Protein AF-A0A7C4QRF5-F1 (afdb_monomer_lite)

Radius of gyration: 25.8 Å; chains: 1; bounding box: 81×54×47 Å

Structure (mmCIF, N/CA/C/O backbone):
data_AF-A0A7C4QRF5-F1
#
_entry.id   AF-A0A7C4QRF5-F1
#
loop_
_atom_site.group_PDB
_atom_site.id
_atom_site.type_symbol
_atom_site.label_atom_id
_atom_site.label_alt_id
_atom_site.label_comp_id
_atom_site.label_asym_id
_atom_site.label_entity_id
_atom_site.label_seq_id
_atom_site.pdbx_PDB_ins_code
_atom_site.Cartn_x
_atom_site.Cartn_y
_atom_site.Cartn_z
_atom_site.occupancy
_atom_site.B_iso_or_equiv
_atom_site.auth_seq_id
_atom_site.auth_comp_id
_atom_site.auth_asym_id
_atom_site.auth_atom_id
_atom_site.pdbx_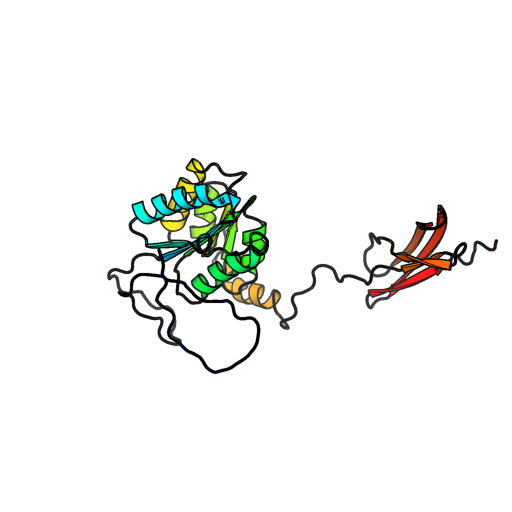PDB_model_num
ATOM 1 N N . MET A 1 1 ? -3.546 25.822 12.998 1.00 24.88 1 MET A N 1
ATOM 2 C CA . MET A 1 1 ? -2.343 25.368 13.733 1.00 24.88 1 MET A CA 1
ATOM 3 C C . MET A 1 1 ? -2.483 25.730 15.204 1.00 24.88 1 MET A C 1
ATOM 5 O O . MET A 1 1 ? -3.013 26.807 15.454 1.00 24.88 1 MET A O 1
ATOM 9 N N . PRO A 1 2 ? -1.931 24.955 16.149 1.00 41.91 2 PRO A N 1
ATOM 10 C CA . PRO A 1 2 ? -1.512 23.552 16.045 1.00 41.91 2 PRO A CA 1
ATOM 11 C C . PRO A 1 2 ? -2.046 22.710 17.225 1.00 41.91 2 PRO A C 1
ATOM 13 O O . PRO A 1 2 ? -2.196 23.222 18.329 1.00 41.91 2 PRO A O 1
ATOM 16 N N . VAL A 1 3 ? -2.252 21.405 17.049 1.00 22.48 3 VAL A N 1
ATOM 17 C CA . VAL A 1 3 ? -2.093 20.473 18.177 1.00 22.48 3 VAL A CA 1
ATOM 18 C C . VAL A 1 3 ? -1.341 19.260 17.657 1.00 22.48 3 VAL A C 1
ATOM 20 O O . VAL A 1 3 ? -1.766 18.607 16.712 1.00 22.48 3 VAL A O 1
ATOM 23 N N . ALA A 1 4 ? -0.165 19.071 18.240 1.00 31.80 4 ALA A N 1
ATOM 24 C CA . ALA A 1 4 ? 0.813 18.056 17.912 1.00 31.80 4 ALA A CA 1
ATOM 25 C C . ALA A 1 4 ? 0.327 16.661 18.323 1.00 31.80 4 ALA A C 1
ATOM 27 O O . ALA A 1 4 ? -0.123 16.480 19.458 1.00 31.80 4 ALA A O 1
ATOM 28 N N . CYS A 1 5 ? 0.505 15.680 17.438 1.00 30.09 5 CYS A N 1
ATOM 29 C CA . CYS A 1 5 ? 0.553 14.274 17.812 1.00 30.09 5 CYS A CA 1
ATOM 30 C C . CYS A 1 5 ? 2.024 13.829 17.904 1.00 30.09 5 CYS A C 1
ATOM 32 O O . CYS A 1 5 ? 2.921 14.435 17.324 1.00 30.09 5 CYS A O 1
ATOM 34 N N . TRP A 1 6 ? 2.286 12.894 18.805 1.00 28.94 6 TRP A N 1
ATOM 35 C CA . TRP A 1 6 ? 3.530 12.784 19.566 1.00 28.94 6 TRP A CA 1
ATOM 36 C C . TRP A 1 6 ? 4.665 12.001 18.884 1.00 28.94 6 TRP A C 1
ATOM 38 O O . TRP A 1 6 ? 4.451 11.170 18.011 1.00 28.94 6 TRP A O 1
ATOM 48 N N . MET A 1 7 ? 5.877 12.232 19.406 1.00 29.94 7 MET A N 1
ATOM 49 C CA . MET A 1 7 ? 7.147 11.562 19.105 1.00 29.94 7 MET A CA 1
ATOM 50 C C . MET A 1 7 ? 7.058 10.025 19.078 1.00 29.94 7 MET A C 1
ATOM 52 O O . MET A 1 7 ? 6.733 9.395 20.088 1.00 29.94 7 MET A O 1
ATOM 56 N N . LEU A 1 8 ? 7.518 9.420 17.978 1.00 31.09 8 LEU A N 1
ATOM 57 C CA . LEU A 1 8 ? 8.047 8.053 17.958 1.00 31.09 8 LEU A CA 1
ATOM 58 C C . LEU A 1 8 ? 9.356 8.024 18.764 1.00 31.09 8 LEU A C 1
ATOM 60 O O . LEU A 1 8 ? 10.445 8.254 18.238 1.00 31.09 8 LEU A O 1
ATOM 64 N N . ASN A 1 9 ? 9.248 7.798 20.073 1.00 28.81 9 ASN A N 1
ATOM 65 C CA . ASN A 1 9 ? 10.406 7.739 20.955 1.00 28.81 9 ASN A CA 1
ATOM 66 C C . ASN A 1 9 ? 11.124 6.389 20.785 1.00 28.81 9 ASN A C 1
ATOM 68 O O . ASN A 1 9 ? 10.599 5.337 21.160 1.00 28.81 9 ASN A O 1
ATOM 72 N N . ARG A 1 10 ? 12.335 6.416 20.217 1.00 36.16 10 ARG A N 1
ATOM 73 C CA . ARG A 1 10 ? 13.262 5.279 20.242 1.00 36.16 10 ARG A CA 1
ATOM 74 C C . ARG A 1 10 ? 13.751 5.091 21.688 1.00 36.16 10 ARG A C 1
ATOM 76 O O . ARG A 1 10 ? 14.288 6.017 22.278 1.00 36.16 10 ARG A O 1
ATOM 83 N N . HIS A 1 11 ? 13.604 3.868 22.199 1.00 31.58 11 HIS A N 1
ATOM 84 C CA . HIS A 1 11 ? 14.134 3.334 23.465 1.00 31.58 11 HIS A CA 1
ATOM 85 C C . HIS A 1 11 ? 13.402 3.671 24.788 1.00 31.58 11 HIS A C 1
ATOM 87 O O . HIS A 1 11 ? 13.349 4.798 25.258 1.00 31.58 11 HIS A O 1
ATOM 93 N N . THR A 1 12 ? 12.916 2.587 25.418 1.00 38.84 12 THR A N 1
ATOM 94 C CA . THR A 1 12 ? 12.809 2.314 26.869 1.00 38.84 12 THR A CA 1
ATOM 95 C C . THR A 1 12 ? 12.246 3.406 27.793 1.00 38.84 12 THR A C 1
ATOM 97 O O . THR A 1 12 ? 12.978 4.304 28.182 1.00 38.84 12 THR A O 1
ATOM 100 N N . ASN A 1 13 ? 11.011 3.242 28.294 1.00 28.06 13 ASN A N 1
ATOM 101 C CA . ASN A 1 13 ? 10.710 3.006 29.725 1.00 28.06 13 ASN A CA 1
ATOM 102 C C . ASN A 1 13 ? 9.186 2.888 29.961 1.00 28.06 13 ASN A C 1
ATOM 104 O O . ASN A 1 13 ? 8.378 3.579 29.347 1.00 28.06 13 ASN A O 1
ATOM 108 N N . ARG A 1 14 ? 8.791 2.018 30.891 1.00 33.06 14 ARG A N 1
ATOM 109 C CA . ARG A 1 14 ? 7.430 1.511 31.155 1.00 33.06 14 ARG A CA 1
ATOM 110 C C . ARG A 1 14 ? 6.479 2.499 31.866 1.00 33.06 14 ARG A C 1
ATOM 112 O O . ARG A 1 14 ? 5.541 2.063 32.525 1.00 33.06 14 ARG A O 1
ATOM 119 N N . GLN A 1 15 ? 6.698 3.812 31.776 1.00 32.41 15 GLN A N 1
ATOM 120 C CA . GLN A 1 15 ? 5.926 4.811 32.531 1.00 32.41 15 GLN A CA 1
ATOM 121 C C . GLN A 1 15 ? 5.639 6.080 31.713 1.00 32.41 15 GLN A C 1
ATOM 123 O O . GLN A 1 15 ? 6.290 7.101 31.883 1.00 32.41 15 GLN A O 1
ATOM 128 N N . SER A 1 16 ? 4.640 6.028 30.829 1.00 29.69 16 SER A N 1
ATOM 129 C CA . SER A 1 16 ? 3.748 7.168 30.536 1.00 29.69 16 SER A CA 1
ATOM 130 C C . SER A 1 16 ? 2.624 6.743 29.584 1.00 29.69 16 SER A C 1
ATOM 132 O O . SER A 1 16 ? 2.587 7.108 28.416 1.00 29.69 16 SER A O 1
ATOM 134 N N . MET A 1 17 ? 1.642 5.991 30.089 1.00 29.86 17 MET A N 1
ATOM 135 C CA . MET A 1 17 ? 0.332 5.916 29.428 1.00 29.86 17 MET A CA 1
ATOM 136 C C . MET A 1 17 ? -0.390 7.260 29.617 1.00 29.86 17 MET A C 1
ATOM 138 O O . MET A 1 17 ? -1.275 7.396 30.460 1.00 29.86 17 MET A O 1
ATOM 142 N N . ARG A 1 18 ? 0.019 8.296 28.877 1.00 33.41 18 ARG A N 1
ATOM 143 C CA . ARG A 1 18 ? -0.817 9.482 28.661 1.00 33.41 18 ARG A CA 1
ATOM 144 C C . ARG A 1 18 ? -1.729 9.164 27.480 1.00 33.41 18 ARG A C 1
ATOM 146 O O . ARG A 1 18 ? -1.238 8.828 26.410 1.00 33.41 18 ARG A O 1
ATOM 153 N N . ARG A 1 19 ? -3.047 9.215 27.707 1.00 35.34 19 ARG A N 1
ATOM 154 C CA . ARG A 1 19 ? -4.083 8.971 26.690 1.00 35.34 19 ARG A CA 1
ATOM 155 C C . ARG A 1 19 ? -3.808 9.839 25.457 1.00 35.34 1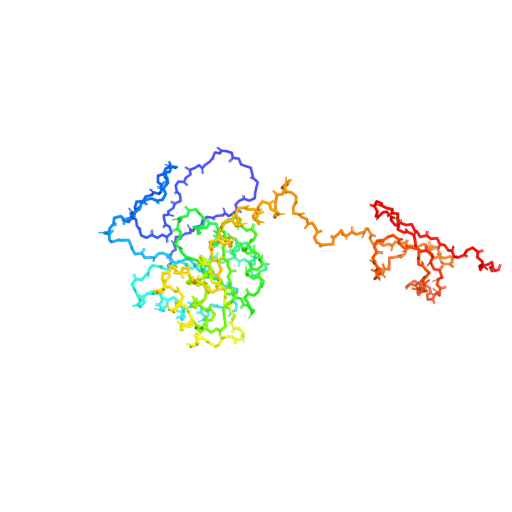9 ARG A C 1
ATOM 157 O O . ARG A 1 19 ? -3.878 11.063 25.552 1.00 35.34 19 ARG A O 1
ATOM 164 N N . SER A 1 20 ? -3.486 9.198 24.338 1.00 47.84 20 SER A N 1
ATOM 165 C CA . SER A 1 20 ? -3.453 9.816 23.016 1.00 47.84 20 SER A CA 1
ATOM 166 C C . SER A 1 20 ? -4.841 10.379 22.691 1.00 47.84 20 SER A C 1
ATOM 168 O O . SER A 1 20 ? -5.858 9.755 23.003 1.00 47.84 20 SER A O 1
ATOM 170 N N . GLN A 1 21 ? -4.896 11.583 22.118 1.00 49.53 21 GLN A N 1
ATOM 171 C CA . GLN A 1 21 ? -6.147 12.118 21.574 1.00 49.53 21 GLN A CA 1
ATOM 172 C C . GLN A 1 21 ? -6.635 11.202 20.439 1.00 49.53 21 GLN A C 1
ATOM 174 O O . GLN A 1 21 ? -5.804 10.622 19.736 1.00 49.53 21 GLN A O 1
ATOM 179 N N . PRO A 1 22 ? -7.955 11.021 20.270 1.00 55.78 22 PRO A N 1
ATOM 180 C CA . PRO A 1 22 ? -8.474 10.150 19.226 1.00 55.78 22 PRO A CA 1
ATOM 181 C C . PRO A 1 22 ? -8.203 10.761 17.841 1.00 55.78 22 PRO A C 1
ATOM 183 O O . PRO A 1 22 ? -8.436 11.949 17.630 1.00 55.78 22 PRO A O 1
ATOM 186 N N . LEU A 1 23 ? -7.709 9.938 16.907 1.00 68.06 23 LEU A N 1
ATOM 187 C CA . LEU A 1 23 ? -7.421 10.324 15.511 1.00 68.06 23 LEU A CA 1
ATOM 188 C C . LEU A 1 23 ? -8.685 10.660 14.697 1.00 68.06 23 LEU A C 1
ATOM 190 O O . LEU A 1 23 ? -8.601 11.287 13.647 1.00 68.06 23 LEU A O 1
ATOM 194 N N . PHE A 1 24 ? -9.841 10.228 15.196 1.00 71.38 24 PHE A N 1
ATOM 195 C CA . PHE A 1 24 ? -11.173 10.364 14.613 1.00 71.38 24 PHE A CA 1
ATOM 196 C C . PHE A 1 24 ? -12.130 10.926 15.678 1.00 71.38 24 PHE A C 1
ATOM 198 O O . PHE A 1 24 ? -11.796 10.929 16.868 1.00 71.38 24 PHE A O 1
ATOM 205 N N . SER A 1 25 ? -13.307 11.422 15.291 1.00 62.56 25 SER A N 1
ATOM 206 C CA . SER A 1 25 ? -14.226 12.085 16.231 1.00 62.56 25 SER A CA 1
ATOM 207 C C . SER A 1 25 ? -14.673 11.163 17.386 1.00 62.56 25 SER A C 1
ATOM 209 O O . SER A 1 25 ? -14.855 9.958 17.224 1.00 62.56 25 SER A O 1
ATOM 211 N N . ALA A 1 26 ? -14.866 11.722 18.588 1.00 45.69 26 ALA A N 1
ATOM 212 C CA . ALA A 1 26 ? -15.001 10.983 19.855 1.00 45.69 26 ALA A CA 1
ATOM 213 C C . ALA A 1 26 ? -16.335 10.222 20.072 1.00 45.69 26 ALA A C 1
ATOM 215 O O . ALA A 1 26 ? -16.551 9.673 21.151 1.00 45.69 26 ALA A O 1
ATOM 216 N N . ASN A 1 27 ? -17.228 10.160 19.082 1.00 43.16 27 ASN A N 1
ATOM 217 C CA . ASN A 1 27 ? -18.571 9.577 19.226 1.00 43.16 27 ASN A CA 1
ATOM 218 C C . ASN A 1 27 ? -18.642 8.056 18.974 1.00 43.16 27 ASN A C 1
ATOM 220 O O . ASN A 1 27 ? -19.723 7.532 18.701 1.00 43.16 27 ASN A O 1
ATOM 224 N N . HIS A 1 28 ? -17.527 7.322 19.048 1.00 47.25 28 HIS A N 1
ATOM 225 C CA . HIS A 1 28 ? -17.487 5.904 18.666 1.00 47.25 28 HIS A CA 1
ATOM 226 C C . HIS A 1 28 ? -17.020 4.959 19.786 1.00 47.25 28 HIS A C 1
ATOM 228 O O . HIS A 1 28 ? -16.115 5.303 20.556 1.00 47.25 28 HIS A O 1
ATOM 234 N N . PRO A 1 29 ? -17.635 3.761 19.896 1.00 34.84 29 PRO A N 1
ATOM 235 C CA . PRO A 1 29 ? -17.283 2.788 20.920 1.00 34.84 29 PRO A CA 1
ATOM 236 C C . PRO A 1 29 ? -15.844 2.300 20.721 1.00 34.84 29 PRO A C 1
ATOM 238 O O . PRO A 1 29 ? -15.445 1.897 19.630 1.00 34.84 29 PRO A O 1
ATOM 241 N N . GLN A 1 30 ? -15.060 2.348 21.797 1.00 38.34 30 GLN A N 1
ATOM 242 C CA . GLN A 1 30 ? -13.708 1.793 21.845 1.00 38.34 30 GLN A CA 1
ATOM 243 C C . GLN A 1 30 ? -13.783 0.257 21.770 1.00 38.34 30 GLN A C 1
ATOM 245 O O . GLN A 1 30 ? -14.694 -0.319 22.373 1.00 38.34 30 GLN A O 1
ATOM 250 N N . PRO A 1 31 ? -12.861 -0.424 21.065 1.00 40.50 31 PRO A N 1
ATOM 251 C CA . PRO A 1 31 ? -12.899 -1.877 20.947 1.00 40.50 31 PRO A CA 1
ATOM 252 C C . PRO A 1 31 ? -12.715 -2.532 22.324 1.00 40.50 31 PRO A C 1
ATOM 254 O O . PRO A 1 31 ? -11.709 -2.326 23.002 1.00 40.50 31 PRO A O 1
ATOM 257 N N . GLY A 1 32 ? -13.729 -3.294 22.739 1.00 32.25 32 GLY A N 1
ATOM 258 C CA . GLY A 1 32 ? -13.692 -4.167 23.907 1.00 32.25 32 GLY A CA 1
ATOM 259 C C . GLY A 1 32 ? -12.950 -5.471 23.610 1.00 32.25 32 GLY A C 1
ATOM 260 O O . GLY A 1 32 ? -12.934 -5.949 22.477 1.00 32.25 32 GLY A O 1
ATOM 261 N N . ASP A 1 33 ? -12.327 -6.007 24.654 1.00 33.69 33 ASP A N 1
ATOM 262 C CA . ASP A 1 33 ? -11.471 -7.192 24.658 1.00 33.69 33 ASP A CA 1
ATOM 263 C C . ASP A 1 33 ? -12.191 -8.459 24.142 1.00 33.69 33 ASP A C 1
ATOM 265 O O . ASP A 1 33 ? -13.352 -8.703 24.466 1.00 33.69 33 ASP A O 1
ATOM 269 N N . GLY A 1 34 ? -11.473 -9.238 23.325 1.00 42.00 34 GLY A N 1
ATOM 270 C CA . GLY A 1 34 ? -11.754 -10.603 22.856 1.00 42.00 34 GLY A CA 1
ATOM 271 C C . GLY A 1 34 ? -13.206 -11.104 22.808 1.00 42.00 34 GLY A C 1
ATOM 272 O O . GLY A 1 34 ? -13.691 -11.717 23.755 1.00 42.00 34 GLY A O 1
ATOM 273 N N . GLY A 1 35 ? -13.852 -11.018 21.642 1.00 27.48 35 GLY A N 1
ATOM 274 C CA . GLY A 1 35 ? -15.112 -11.716 21.374 1.00 27.48 35 GLY A CA 1
ATOM 275 C C . GLY A 1 35 ? -15.380 -11.864 19.879 1.00 27.48 35 GLY A C 1
ATOM 276 O O . GLY A 1 35 ? -15.264 -10.904 19.124 1.00 27.48 35 GLY A O 1
ATOM 277 N N . LEU A 1 36 ? -15.699 -13.086 19.447 1.00 34.12 36 LEU A N 1
ATOM 278 C CA . LEU A 1 36 ? -15.977 -13.478 18.061 1.00 34.12 36 LEU A CA 1
ATOM 279 C C . LEU A 1 36 ? -16.887 -12.471 17.334 1.00 34.12 36 LEU A C 1
ATOM 281 O O . LEU A 1 36 ? -17.932 -12.082 17.850 1.00 34.12 36 LEU A O 1
ATOM 285 N N . ARG A 1 37 ? -16.475 -12.085 16.116 1.00 41.97 37 ARG A N 1
ATOM 286 C CA . ARG A 1 37 ? -17.136 -11.120 15.221 1.00 41.97 37 ARG A CA 1
ATOM 287 C C . ARG A 1 37 ? -18.584 -11.535 14.924 1.00 41.97 37 ARG A C 1
ATOM 289 O O . ARG A 1 37 ? -18.848 -12.256 13.966 1.00 41.97 37 ARG A O 1
ATOM 296 N N . GLY A 1 38 ? -19.515 -11.056 15.741 1.00 30.56 38 GLY A N 1
ATOM 297 C CA . GLY A 1 38 ? -20.956 -11.157 15.543 1.00 30.56 38 GLY A CA 1
ATOM 298 C C . GLY A 1 38 ? -21.553 -9.772 15.324 1.00 30.56 38 GLY A C 1
ATOM 299 O O . GLY A 1 38 ? -21.399 -8.907 16.174 1.00 30.56 38 GLY A O 1
ATOM 300 N N . ALA A 1 39 ? -22.187 -9.596 14.161 1.00 35.66 39 ALA A N 1
ATOM 301 C CA . ALA A 1 39 ? -23.151 -8.55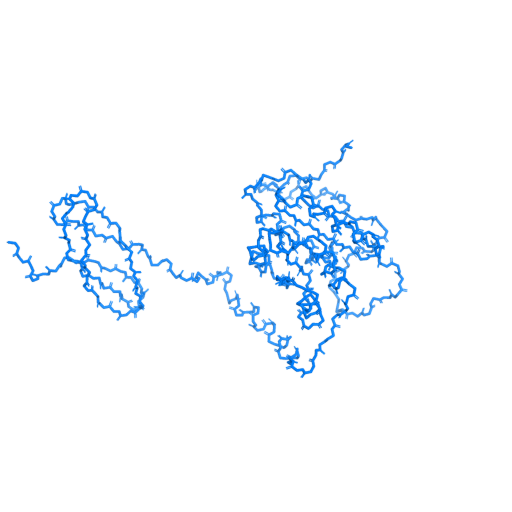5 13.790 1.00 35.66 39 ALA A CA 1
ATOM 302 C C . ALA A 1 39 ? -22.990 -7.171 14.457 1.00 35.66 39 ALA A C 1
ATOM 304 O O . ALA A 1 39 ? -23.462 -6.928 15.565 1.00 35.66 39 ALA A O 1
ATOM 305 N N . VAL A 1 40 ? -22.422 -6.219 13.713 1.00 40.12 40 VAL A N 1
ATOM 306 C CA . VAL A 1 40 ? -22.491 -4.798 14.071 1.00 40.12 40 VAL A CA 1
ATOM 307 C C . VAL A 1 40 ? -23.957 -4.357 13.985 1.00 40.12 40 VAL A C 1
ATOM 309 O O . VAL A 1 40 ? -24.576 -4.462 12.924 1.00 40.12 40 VAL A O 1
ATOM 312 N N . HIS A 1 41 ? -24.526 -3.905 15.103 1.00 33.84 41 HIS A N 1
ATOM 313 C CA . HIS A 1 41 ? -25.837 -3.263 15.127 1.00 33.84 41 HIS A CA 1
ATOM 314 C C . HIS A 1 41 ? -25.830 -2.035 14.204 1.00 33.84 41 HIS A C 1
ATOM 316 O O . HIS A 1 41 ? -24.920 -1.210 14.258 1.00 33.84 41 HIS A O 1
ATOM 322 N N . ALA A 1 42 ? -26.846 -1.928 13.346 1.00 35.66 42 ALA A N 1
ATOM 323 C CA . ALA A 1 42 ? -27.048 -0.807 12.440 1.00 35.66 42 ALA A CA 1
ATOM 324 C C . ALA A 1 42 ? -27.414 0.461 13.232 1.00 35.66 42 ALA A C 1
ATOM 326 O O . ALA A 1 42 ? -28.577 0.685 13.559 1.00 35.66 42 ALA A O 1
ATOM 327 N N . GLY A 1 43 ? -26.403 1.262 13.558 1.00 35.50 43 GLY A N 1
ATOM 328 C CA . GLY A 1 43 ? -26.530 2.599 14.128 1.00 35.50 43 GLY A CA 1
ATOM 329 C C . GLY A 1 43 ? -25.218 3.367 13.955 1.00 35.50 43 GLY A C 1
ATOM 330 O O . GLY A 1 43 ? -24.259 3.105 14.670 1.00 35.50 43 GLY A O 1
ATOM 331 N N . ASP A 1 44 ? -25.184 4.265 12.969 1.00 50.66 44 ASP A N 1
ATOM 332 C CA . ASP A 1 44 ? -24.295 5.434 12.844 1.00 50.66 44 ASP A CA 1
ATOM 333 C C . ASP A 1 44 ? -22.778 5.276 13.082 1.00 50.66 44 ASP A C 1
ATOM 335 O O . ASP A 1 44 ? -22.160 6.136 13.708 1.00 50.66 44 ASP A O 1
ATOM 339 N N . SER A 1 45 ? -22.118 4.245 12.545 1.00 62.34 45 SER A N 1
ATOM 340 C CA . SER A 1 45 ? -20.647 4.268 12.449 1.00 62.34 45 SER A CA 1
ATOM 341 C C . SER A 1 45 ? -20.209 4.785 11.078 1.00 62.34 45 SER A C 1
ATOM 343 O O . SER A 1 45 ? -20.362 4.090 10.067 1.00 62.34 45 SER A O 1
ATOM 345 N N . VAL A 1 46 ? -19.664 5.999 11.040 1.00 86.25 46 VAL A N 1
ATOM 346 C CA . VAL A 1 46 ? -19.018 6.557 9.849 1.00 86.25 46 VAL A CA 1
ATOM 347 C C . VAL A 1 46 ? -17.711 5.797 9.596 1.00 86.25 46 VAL A C 1
ATOM 349 O O . VAL A 1 46 ? -16.957 5.527 10.527 1.00 86.25 46 VAL A O 1
ATOM 352 N N . MET A 1 47 ? -17.436 5.417 8.342 1.00 92.06 47 MET A N 1
ATOM 353 C CA . MET A 1 47 ? -16.187 4.723 7.998 1.00 92.06 47 MET A CA 1
ATOM 354 C C . MET A 1 47 ? -14.989 5.653 8.207 1.00 92.06 47 MET A C 1
ATOM 356 O O . MET A 1 47 ? -14.985 6.775 7.704 1.00 92.06 47 MET A O 1
ATOM 360 N N . ARG A 1 48 ? -13.962 5.156 8.895 1.00 94.69 48 ARG A N 1
ATOM 361 C CA . ARG A 1 48 ? -12.706 5.859 9.170 1.00 94.69 48 ARG A CA 1
ATOM 362 C C . ARG A 1 48 ? -11.618 5.366 8.231 1.00 94.69 48 ARG A C 1
ATOM 364 O O . ARG A 1 48 ? -11.250 4.187 8.246 1.00 94.69 48 ARG A O 1
ATOM 371 N N . VAL A 1 49 ? -11.083 6.267 7.425 1.00 95.88 49 VAL A N 1
ATOM 372 C CA . VAL A 1 49 ? -10.005 5.986 6.480 1.00 95.88 49 VAL A CA 1
ATOM 373 C C . VAL A 1 49 ? -8.743 6.678 6.968 1.00 95.88 49 VAL A C 1
ATOM 375 O O . VAL A 1 49 ? -8.745 7.873 7.234 1.00 95.88 49 VAL A O 1
ATOM 378 N N . VAL A 1 50 ? -7.644 5.945 7.077 1.00 95.50 50 VAL A N 1
ATOM 379 C CA . VAL A 1 50 ? -6.327 6.547 7.284 1.00 95.50 50 VAL A CA 1
ATOM 380 C C . VAL A 1 50 ? -5.544 6.510 5.980 1.00 95.50 50 VAL A C 1
ATOM 382 O O . VAL A 1 50 ? -5.623 5.534 5.230 1.00 95.50 50 VAL A O 1
ATOM 385 N N . MET A 1 51 ? -4.800 7.569 5.682 1.00 94.19 51 MET A N 1
ATOM 386 C CA . MET A 1 51 ? -4.016 7.662 4.463 1.00 94.19 51 MET A CA 1
ATOM 387 C C . MET A 1 51 ? -2.609 8.208 4.689 1.00 94.19 51 MET A C 1
ATOM 389 O O . MET A 1 51 ? -2.367 8.961 5.630 1.00 94.19 51 MET A O 1
ATOM 393 N N . ALA A 1 52 ? -1.691 7.816 3.810 1.00 92.31 52 ALA A N 1
ATOM 394 C CA . ALA A 1 52 ? -0.333 8.337 3.760 1.00 92.31 52 ALA A CA 1
ATOM 395 C C . ALA A 1 52 ? 0.177 8.413 2.316 1.00 92.31 52 ALA A C 1
ATOM 397 O O . ALA A 1 52 ? -0.150 7.552 1.494 1.00 92.31 52 ALA A O 1
ATOM 398 N N . ALA A 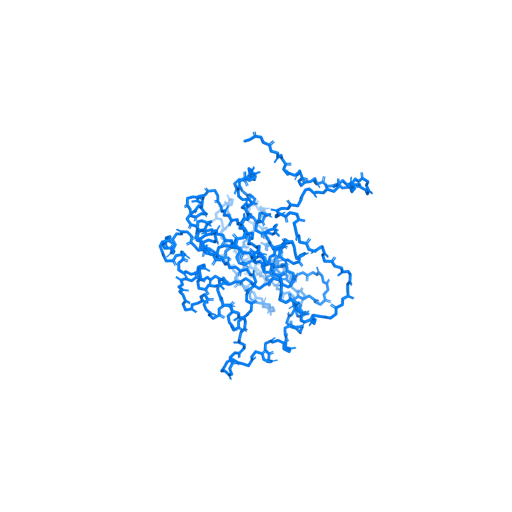1 53 ? 1.013 9.403 2.020 1.00 88.88 53 ALA A N 1
ATOM 399 C CA . ALA A 1 53 ? 1.784 9.473 0.789 1.00 88.88 53 ALA A CA 1
ATOM 400 C C . ALA A 1 53 ? 3.229 9.909 1.037 1.00 88.88 53 ALA A C 1
ATOM 402 O O . ALA A 1 53 ? 3.540 10.535 2.052 1.00 88.88 53 ALA A O 1
ATOM 403 N N . ASP A 1 54 ? 4.093 9.627 0.064 1.00 79.69 54 ASP A N 1
ATOM 404 C CA . ASP A 1 54 ? 5.391 10.291 -0.036 1.00 79.69 54 ASP A CA 1
ATOM 405 C C . ASP A 1 54 ? 5.236 11.828 -0.193 1.00 79.69 54 ASP A C 1
ATOM 407 O O . ASP A 1 54 ? 4.151 12.323 -0.530 1.00 79.69 54 ASP A O 1
ATOM 411 N N . PRO A 1 55 ? 6.304 12.623 0.022 1.00 78.25 55 PRO A N 1
ATOM 412 C CA . PRO A 1 55 ? 6.223 14.083 -0.086 1.00 78.25 55 PRO A CA 1
ATOM 413 C C . PRO A 1 55 ? 5.715 14.591 -1.447 1.00 78.25 55 PRO A C 1
ATOM 415 O O . PRO A 1 55 ? 5.040 15.618 -1.519 1.00 78.25 55 PRO A O 1
ATOM 418 N N . ALA A 1 56 ? 5.993 13.864 -2.531 1.00 80.69 56 ALA A N 1
ATOM 419 C CA . ALA A 1 56 ? 5.544 14.209 -3.880 1.00 80.69 56 ALA A CA 1
ATOM 420 C C . ALA A 1 56 ? 4.061 13.856 -4.139 1.00 80.69 56 ALA A C 1
ATOM 422 O O . ALA A 1 56 ? 3.485 14.277 -5.144 1.00 80.69 56 ALA A O 1
ATOM 423 N N . GLY A 1 57 ? 3.418 13.117 -3.233 1.00 79.56 57 GLY A N 1
ATOM 424 C CA . GLY A 1 57 ? 2.021 12.701 -3.295 1.00 79.56 57 GLY A CA 1
ATOM 425 C C . GLY A 1 57 ? 1.023 13.659 -2.640 1.00 79.56 57 GLY A C 1
ATOM 426 O O . GLY A 1 57 ? -0.175 13.388 -2.698 1.00 79.56 57 GLY A O 1
ATOM 427 N N . GLN A 1 58 ? 1.448 14.789 -2.060 1.00 80.06 58 GLN A N 1
ATOM 428 C CA . GLN A 1 58 ? 0.546 15.701 -1.330 1.00 80.06 58 GLN A CA 1
ATOM 429 C C . GLN A 1 58 ? -0.644 16.209 -2.160 1.00 80.06 58 GLN A C 1
ATOM 431 O O . GLN A 1 58 ? -1.788 16.152 -1.715 1.00 80.06 58 GLN A O 1
ATOM 436 N N . ALA A 1 59 ? -0.410 16.643 -3.402 1.00 81.44 59 ALA A N 1
ATOM 437 C CA . ALA A 1 59 ? -1.494 17.088 -4.286 1.00 81.44 59 ALA A CA 1
ATOM 438 C C . ALA A 1 59 ? -2.477 15.953 -4.639 1.00 81.44 59 ALA A C 1
ATOM 440 O O . ALA A 1 59 ? -3.637 16.197 -4.970 1.00 81.44 59 ALA A O 1
ATOM 441 N N . TYR A 1 60 ? -2.005 14.707 -4.579 1.00 85.75 60 TYR A N 1
ATOM 442 C CA . TYR A 1 60 ? -2.804 13.511 -4.813 1.00 85.75 60 TYR A CA 1
ATOM 443 C C . TYR A 1 60 ? -3.679 13.190 -3.597 1.00 85.75 60 TYR A C 1
ATOM 445 O O . TYR A 1 60 ? -4.858 12.880 -3.762 1.00 85.75 60 TYR A O 1
ATOM 453 N N . LEU A 1 61 ? -3.129 13.327 -2.384 1.00 86.56 61 LEU A N 1
ATOM 454 C CA . LEU A 1 61 ? -3.852 13.144 -1.123 1.00 86.56 61 LEU A CA 1
ATOM 455 C C . LEU A 1 61 ? -5.069 14.053 -1.029 1.00 86.56 61 LEU A C 1
ATOM 457 O O . LEU A 1 61 ? -6.154 13.561 -0.745 1.00 86.56 61 LEU A O 1
ATOM 461 N N . GLU A 1 62 ? -4.913 15.340 -1.335 1.00 88.25 62 GLU A N 1
ATOM 462 C CA . GLU A 1 62 ? -6.008 16.313 -1.247 1.00 88.25 62 GLU A CA 1
ATOM 463 C C . GLU A 1 62 ? -7.195 15.926 -2.147 1.00 88.25 62 GLU A C 1
ATOM 465 O O . GLU A 1 62 ? -8.353 15.937 -1.731 1.00 88.25 62 GLU A O 1
ATOM 470 N N . GLN A 1 63 ? -6.914 15.479 -3.375 1.00 89.56 63 GLN A N 1
ATOM 471 C CA . GLN A 1 63 ? -7.964 15.032 -4.294 1.00 89.56 63 GLN A CA 1
ATOM 472 C C . GLN A 1 63 ? -8.674 13.763 -3.818 1.00 89.56 63 GLN A C 1
ATOM 474 O O . GLN A 1 63 ? -9.858 13.577 -4.101 1.00 89.56 63 GLN A O 1
ATOM 479 N N . LEU A 1 64 ? -7.959 12.865 -3.139 1.00 92.75 64 LEU A N 1
ATOM 480 C CA . LEU A 1 64 ? -8.538 11.637 -2.603 1.00 92.75 64 LEU A CA 1
ATOM 481 C C . LEU A 1 64 ? -9.294 11.884 -1.298 1.00 92.75 64 LEU A C 1
ATOM 483 O O . LEU A 1 64 ? -10.361 11.304 -1.116 1.00 92.75 64 LEU A O 1
ATOM 487 N N . ARG A 1 65 ? -8.794 12.780 -0.443 1.00 93.25 65 ARG A N 1
ATOM 488 C CA . ARG A 1 65 ? -9.470 13.267 0.762 1.00 93.25 65 ARG A CA 1
ATOM 489 C C . ARG A 1 65 ? -10.859 13.788 0.416 1.00 93.25 65 ARG A C 1
ATOM 491 O O . ARG A 1 65 ? -11.840 13.292 0.959 1.00 93.25 65 ARG A O 1
ATOM 498 N N . SER A 1 66 ? -10.937 14.672 -0.579 1.00 92.38 66 SER A N 1
ATOM 499 C CA . SER A 1 66 ? -12.205 15.204 -1.082 1.00 92.38 66 SER A CA 1
ATOM 500 C C . SER A 1 66 ? -13.182 14.096 -1.496 1.00 92.38 66 SER A C 1
ATOM 502 O O . SER A 1 66 ? -14.354 14.170 -1.150 1.00 92.38 66 SER A O 1
ATOM 504 N N . VAL A 1 67 ? -12.726 13.026 -2.162 1.00 93.50 67 VAL A N 1
ATOM 505 C CA . VAL A 1 67 ? -13.607 11.892 -2.511 1.00 93.50 67 VAL A CA 1
ATOM 506 C C . VAL A 1 67 ? -14.127 11.178 -1.273 1.00 93.50 67 VAL A C 1
ATOM 508 O O . VAL A 1 67 ? -15.282 10.769 -1.256 1.00 93.50 67 VAL A O 1
ATOM 511 N N . ILE A 1 68 ? -13.287 10.974 -0.263 1.00 93.75 68 ILE A N 1
ATOM 512 C CA . ILE A 1 68 ? -13.672 10.256 0.955 1.00 93.75 68 ILE A CA 1
ATOM 513 C C . ILE A 1 68 ? -14.724 11.067 1.724 1.00 93.75 68 ILE A C 1
ATOM 515 O O . ILE A 1 68 ? -15.774 10.534 2.086 1.00 93.75 68 ILE A O 1
ATOM 519 N N . GLU A 1 69 ? -14.491 12.369 1.868 1.00 93.44 69 GLU A N 1
ATOM 520 C CA . GLU A 1 69 ? -15.403 13.307 2.526 1.00 93.44 69 GLU A CA 1
ATOM 521 C C . GLU A 1 69 ? -16.726 13.477 1.756 1.00 93.44 69 GLU A C 1
ATOM 523 O O . GLU A 1 69 ? -17.791 13.494 2.369 1.00 93.44 69 GLU A O 1
ATOM 528 N N . GLU A 1 70 ? -16.697 13.509 0.414 1.00 93.00 70 GLU A N 1
ATOM 529 C CA . GLU A 1 70 ? -17.895 13.545 -0.451 1.00 93.00 70 GLU A CA 1
ATOM 530 C C . GLU A 1 70 ? -18.850 12.360 -0.198 1.00 93.00 70 GLU A C 1
ATOM 532 O O . GLU A 1 70 ? -20.054 12.474 -0.431 1.00 93.00 70 GLU A O 1
ATOM 537 N N . HIS A 1 71 ? -18.335 11.224 0.282 1.00 90.12 71 HIS A N 1
ATOM 538 C CA . HIS A 1 71 ? -19.127 10.035 0.620 1.00 90.12 71 HIS A CA 1
ATOM 539 C C . HIS A 1 71 ? -19.548 9.984 2.097 1.00 90.12 71 HIS A C 1
ATOM 541 O O . HIS A 1 71 ? -20.160 9.003 2.524 1.00 90.12 71 HIS A O 1
ATOM 547 N N . GLY A 1 72 ? -19.241 11.030 2.870 1.00 92.25 72 GLY A N 1
ATOM 548 C CA . GLY A 1 72 ? -19.571 11.129 4.287 1.00 92.25 72 GLY A CA 1
ATOM 549 C C . GLY A 1 72 ? -18.702 10.252 5.186 1.00 92.25 72 GLY A C 1
ATOM 550 O O . GLY A 1 72 ? -19.166 9.859 6.251 1.00 92.25 72 GLY A O 1
ATOM 551 N N . TRP A 1 73 ? -17.484 9.907 4.758 1.00 93.69 73 TRP A N 1
ATOM 552 C CA . TRP A 1 73 ? -16.510 9.156 5.555 1.00 93.69 73 TRP A CA 1
ATOM 553 C C . TRP A 1 73 ? -15.491 10.084 6.219 1.00 93.69 73 TRP A C 1
ATOM 555 O O . TRP A 1 73 ? -15.200 11.165 5.709 1.00 93.69 73 TRP A O 1
ATOM 565 N N . GLU A 1 74 ? -14.921 9.650 7.343 1.00 94.38 74 GLU A N 1
ATOM 566 C CA . GLU A 1 74 ? -13.850 10.377 8.025 1.00 94.38 74 GLU A CA 1
ATOM 567 C C . GLU A 1 74 ? -12.489 9.968 7.466 1.00 94.38 74 GLU A C 1
ATOM 569 O O . GLU A 1 74 ? -12.247 8.795 7.169 1.00 94.38 74 GLU A O 1
ATOM 574 N N . VAL A 1 75 ? -11.575 10.930 7.355 1.00 93.81 75 VAL A N 1
ATOM 575 C CA . VAL A 1 75 ? -10.242 10.708 6.799 1.00 93.81 75 VAL A CA 1
ATOM 576 C C . VAL A 1 75 ? -9.160 11.354 7.655 1.00 93.81 75 VAL A C 1
ATOM 578 O O . VAL A 1 75 ? -9.241 12.527 8.006 1.00 93.81 75 VAL A O 1
ATOM 581 N N . CYS A 1 76 ? -8.133 10.574 7.981 1.00 92.12 76 CYS A N 1
ATOM 582 C CA . CYS A 1 76 ? -6.944 11.015 8.700 1.00 92.12 76 CYS A CA 1
ATOM 583 C C . CYS A 1 76 ? -5.723 10.862 7.787 1.00 92.12 76 CYS A C 1
ATOM 585 O O . CYS A 1 76 ? -5.476 9.779 7.260 1.00 92.12 76 CYS A O 1
ATOM 587 N N . ASP A 1 77 ? -4.965 11.936 7.589 1.00 90.81 77 ASP A N 1
ATOM 588 C CA . ASP A 1 77 ? -3.774 11.955 6.738 1.00 90.81 77 ASP A CA 1
ATOM 589 C C . ASP A 1 77 ? -2.507 12.054 7.590 1.00 90.81 77 ASP A C 1
ATOM 591 O O . ASP A 1 77 ? -2.249 13.082 8.215 1.00 90.81 77 ASP A O 1
ATOM 595 N N . LEU A 1 78 ? -1.707 10.989 7.584 1.00 87.69 78 LEU A N 1
ATOM 596 C CA . LEU A 1 78 ? -0.459 10.906 8.347 1.00 87.69 78 LEU A CA 1
ATOM 597 C C . LEU A 1 78 ? 0.713 11.619 7.658 1.00 87.69 78 LEU A C 1
ATOM 599 O O . LEU A 1 78 ? 1.769 11.806 8.256 1.00 87.69 78 LEU A O 1
ATOM 603 N N . SER A 1 79 ? 0.548 12.038 6.404 1.00 77.38 79 SER A N 1
ATOM 604 C CA . SER A 1 79 ? 1.603 12.695 5.614 1.00 77.38 79 SER A CA 1
ATOM 605 C C . SER A 1 79 ? 1.813 14.149 6.038 1.00 77.38 79 SER A C 1
ATOM 607 O O . SER A 1 79 ? 2.858 14.738 5.766 1.00 77.38 79 SER A O 1
ATOM 609 N N . ALA A 1 80 ? 0.827 14.732 6.724 1.00 61.28 80 ALA A N 1
ATOM 610 C CA . ALA A 1 80 ? 0.884 16.086 7.261 1.00 61.28 80 ALA A CA 1
ATOM 611 C C . ALA A 1 80 ? 1.811 16.217 8.488 1.00 61.28 80 ALA A C 1
ATOM 613 O O . ALA A 1 80 ? 2.127 17.337 8.889 1.00 61.28 80 ALA A O 1
ATOM 614 N N . GLU A 1 81 ? 2.271 15.105 9.076 1.00 57.12 81 GLU A N 1
ATOM 615 C CA . GLU A 1 81 ? 3.005 15.103 10.352 1.00 57.12 81 GLU A CA 1
ATOM 616 C C . GLU A 1 81 ? 4.521 15.357 10.235 1.00 57.12 81 GLU A C 1
ATOM 618 O O . GLU A 1 81 ? 5.262 15.160 11.195 1.00 57.12 81 GLU A O 1
ATOM 623 N N . GLY A 1 82 ? 5.009 15.860 9.094 1.00 51.19 82 GLY A N 1
ATOM 624 C CA . GLY A 1 82 ? 6.402 16.315 8.971 1.00 51.19 82 GLY A CA 1
ATOM 625 C C . GLY A 1 82 ? 7.435 15.198 9.140 1.00 51.19 82 GLY A C 1
ATOM 626 O O . GLY A 1 82 ? 8.537 15.440 9.636 1.00 51.19 82 GLY A O 1
ATOM 627 N N . LEU A 1 83 ? 7.079 13.973 8.746 1.00 51.91 83 LEU A N 1
ATOM 628 C CA . LEU A 1 83 ? 8.006 12.849 8.750 1.00 51.91 83 LEU A CA 1
ATOM 629 C C . LEU A 1 83 ? 9.114 13.118 7.718 1.00 51.91 83 LEU A C 1
ATOM 631 O O . LEU A 1 83 ? 8.819 13.596 6.617 1.00 51.91 83 LEU A O 1
ATOM 635 N N . PRO A 1 84 ? 10.391 12.880 8.065 1.00 52.22 84 PRO A N 1
ATOM 636 C CA . PRO A 1 84 ? 11.484 13.068 7.126 1.00 52.22 84 PRO A CA 1
ATOM 637 C C . PRO A 1 84 ? 11.213 12.234 5.871 1.00 52.22 84 PRO A C 1
ATOM 639 O O . PRO A 1 84 ? 10.880 11.055 5.970 1.00 52.22 84 PRO A O 1
ATOM 642 N N . SER A 1 85 ? 11.357 12.882 4.709 1.00 54.72 85 SER A N 1
ATOM 643 C CA . SER A 1 85 ? 11.199 12.333 3.348 1.00 54.72 85 SER A CA 1
ATOM 644 C C . SER A 1 85 ? 11.691 10.887 3.197 1.00 54.72 85 SER A C 1
ATOM 646 O O . SER A 1 85 ? 11.094 10.092 2.473 1.00 54.72 85 SER A O 1
ATOM 648 N N . ASP A 1 86 ? 12.761 10.549 3.914 1.00 61.69 86 ASP A N 1
ATOM 649 C CA . ASP A 1 86 ? 13.541 9.340 3.694 1.00 61.69 86 ASP A CA 1
ATOM 650 C C . ASP A 1 86 ? 13.036 8.125 4.495 1.00 61.69 86 ASP A C 1
ATOM 652 O O . ASP A 1 86 ? 13.470 7.008 4.226 1.00 61.69 86 ASP A O 1
ATOM 656 N N . ASP A 1 87 ? 12.093 8.302 5.433 1.00 78.69 87 ASP A N 1
ATOM 657 C CA . ASP A 1 87 ? 11.502 7.203 6.219 1.00 78.69 87 ASP A CA 1
ATOM 658 C C . ASP A 1 87 ? 10.020 6.957 5.879 1.00 78.69 87 ASP A C 1
ATOM 660 O O . ASP A 1 87 ? 9.156 6.761 6.742 1.00 78.69 87 ASP A O 1
ATOM 664 N N . TRP A 1 88 ? 9.716 6.945 4.579 1.00 83.44 88 TRP A N 1
ATOM 665 C CA . TRP A 1 88 ? 8.409 6.531 4.062 1.00 83.44 88 TRP A CA 1
ATOM 666 C C . TRP A 1 88 ? 7.932 5.157 4.590 1.00 83.44 88 TRP A C 1
ATOM 668 O O . TRP A 1 88 ? 6.723 5.026 4.821 1.00 83.44 88 TRP A O 1
ATOM 678 N N . PRO A 1 89 ? 8.798 4.141 4.852 1.00 87.62 89 PRO A N 1
ATOM 679 C CA . PRO A 1 89 ? 8.338 2.858 5.377 1.00 87.62 89 PRO A CA 1
ATOM 680 C C . PRO A 1 89 ? 7.672 3.000 6.744 1.00 87.62 89 PRO A C 1
ATOM 682 O O . PRO A 1 89 ? 6.630 2.389 6.973 1.00 87.62 89 PRO A O 1
ATOM 685 N N . THR A 1 90 ? 8.207 3.837 7.636 1.00 85.88 90 THR A N 1
ATOM 686 C CA . THR A 1 90 ? 7.608 4.075 8.958 1.00 85.88 90 THR A CA 1
ATOM 687 C C . THR A 1 90 ? 6.202 4.667 8.851 1.00 85.88 90 THR A C 1
ATOM 689 O O . THR A 1 90 ? 5.297 4.258 9.588 1.00 85.88 90 THR A O 1
ATOM 692 N N . VAL A 1 91 ? 5.969 5.577 7.900 1.00 86.56 91 VAL A N 1
ATOM 693 C CA . VAL A 1 91 ? 4.636 6.165 7.670 1.00 86.56 91 VAL A CA 1
ATOM 694 C C . VAL A 1 91 ? 3.651 5.105 7.175 1.00 86.56 91 VAL A C 1
ATOM 696 O O . VAL A 1 91 ? 2.545 4.963 7.700 1.00 86.56 91 VAL A O 1
ATOM 699 N N . VAL A 1 92 ? 4.080 4.301 6.201 1.00 91.25 92 VAL A N 1
ATOM 700 C CA . VAL A 1 92 ? 3.297 3.194 5.640 1.00 91.25 92 VAL A CA 1
ATOM 701 C C . VAL A 1 92 ? 2.950 2.159 6.717 1.00 91.25 92 VAL A C 1
ATOM 703 O O . VAL A 1 92 ? 1.806 1.713 6.8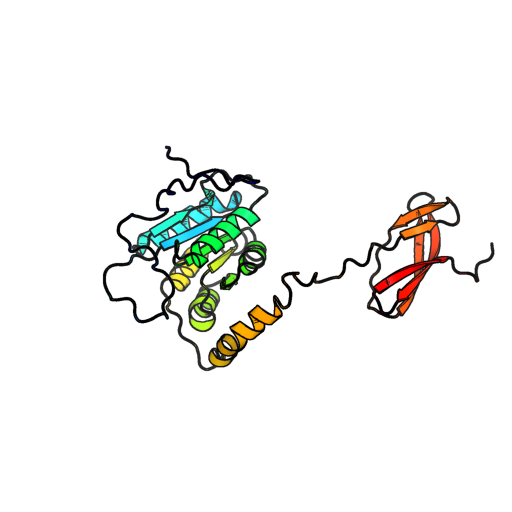10 1.00 91.25 92 VAL A O 1
ATOM 706 N N . LEU A 1 93 ? 3.900 1.807 7.586 1.00 91.12 93 LEU A N 1
ATOM 707 C CA . LEU A 1 93 ? 3.666 0.880 8.697 1.00 91.12 93 LEU A CA 1
ATOM 708 C C . LEU A 1 93 ? 2.720 1.461 9.759 1.00 91.12 93 LEU A C 1
ATOM 710 O O . LEU A 1 93 ? 1.949 0.716 10.373 1.00 91.12 93 LEU A O 1
ATOM 714 N N . SER A 1 94 ? 2.724 2.782 9.950 1.00 90.75 94 SER A N 1
ATOM 715 C CA . SER A 1 94 ? 1.793 3.467 10.853 1.00 90.75 94 SER A CA 1
ATOM 716 C C . SER A 1 94 ? 0.348 3.359 10.354 1.00 90.75 94 SER A C 1
ATOM 718 O O . SER A 1 94 ? -0.538 3.020 11.140 1.00 90.75 94 SER A O 1
ATOM 720 N N . VAL A 1 95 ? 0.112 3.513 9.041 1.00 93.69 95 VAL A N 1
ATOM 721 C CA . VAL A 1 95 ? -1.199 3.244 8.413 1.00 93.69 95 VAL A CA 1
ATOM 722 C C . VAL A 1 95 ? -1.677 1.828 8.734 1.00 93.69 95 VAL A C 1
ATOM 724 O O . VAL A 1 95 ? -2.799 1.642 9.206 1.00 93.69 95 VAL A O 1
ATOM 727 N N . GLY A 1 96 ? -0.821 0.824 8.529 1.00 91.75 96 GLY A N 1
ATOM 728 C CA . GLY A 1 96 ? -1.187 -0.572 8.769 1.00 91.75 96 GLY A CA 1
ATOM 729 C C . GLY A 1 96 ? -1.481 -0.853 10.243 1.00 91.75 96 GLY A C 1
ATOM 730 O O . GLY A 1 96 ? -2.466 -1.510 10.569 1.00 91.75 96 GLY A O 1
ATOM 731 N N . SER A 1 97 ? -0.690 -0.277 11.148 1.00 88.75 97 SER A N 1
ATOM 732 C CA . SER A 1 97 ? -0.884 -0.416 12.597 1.00 88.75 97 SER A CA 1
ATOM 733 C C . SER A 1 97 ? -2.234 0.145 13.063 1.00 88.75 97 SER A C 1
ATOM 735 O O . SER A 1 97 ? -2.905 -0.446 13.914 1.00 88.75 97 SER A O 1
ATOM 737 N N . LEU A 1 98 ? -2.679 1.263 12.486 1.00 90.56 98 LEU A N 1
ATOM 738 C CA . LEU A 1 98 ? -3.982 1.859 12.796 1.00 90.56 98 LEU A CA 1
ATOM 739 C C . LEU A 1 98 ? -5.153 1.025 12.270 1.00 90.56 98 LEU A C 1
ATOM 741 O O . LEU A 1 98 ? -6.172 0.917 12.953 1.00 90.56 98 LEU A O 1
ATOM 745 N N . VAL A 1 99 ? -4.993 0.393 11.105 1.00 91.94 99 VAL A N 1
ATOM 746 C CA . VAL A 1 99 ? -5.995 -0.531 10.551 1.00 91.94 99 VAL A CA 1
ATOM 747 C C . VAL A 1 99 ? -6.105 -1.801 11.402 1.00 91.94 99 VAL A C 1
ATOM 749 O O . VAL A 1 99 ? -7.211 -2.193 11.768 1.00 91.94 99 VAL A O 1
ATOM 752 N N . VAL A 1 100 ? -4.982 -2.425 11.777 1.00 86.19 100 VAL A N 1
ATOM 753 C CA . VAL A 1 100 ? -4.979 -3.652 12.603 1.00 86.19 100 VAL A CA 1
ATOM 754 C C . VAL A 1 100 ? -5.519 -3.395 14.009 1.00 86.19 100 VAL A C 1
ATOM 756 O O . VAL A 1 100 ? -6.308 -4.181 14.523 1.00 86.19 100 VAL A O 1
ATOM 759 N N . SER A 1 101 ? -5.160 -2.264 14.623 1.00 84.44 101 SER A N 1
ATOM 760 C CA . SER A 1 101 ? -5.669 -1.900 15.956 1.00 84.44 101 SER A CA 1
ATOM 761 C C . SER A 1 101 ? -7.149 -1.491 15.975 1.00 84.44 101 SER A C 1
ATOM 763 O O . SER A 1 101 ? -7.694 -1.237 17.048 1.00 84.44 101 SER A O 1
ATOM 765 N N . GLY A 1 102 ? -7.809 -1.396 14.815 1.00 85.31 102 GLY A N 1
ATOM 766 C CA . GLY A 1 102 ? -9.202 -0.957 14.706 1.00 85.31 102 GLY A CA 1
ATOM 767 C C . GLY A 1 102 ? -9.404 0.542 14.956 1.00 85.31 102 GLY A C 1
ATOM 768 O O . GLY A 1 102 ? -10.543 0.997 15.100 1.00 85.31 102 GLY A O 1
ATOM 769 N N . GLN A 1 103 ? -8.323 1.327 15.000 1.00 87.38 103 GLN A N 1
ATOM 770 C CA . GLN A 1 103 ? -8.388 2.789 15.066 1.00 87.38 103 GLN A CA 1
ATOM 771 C C . GLN A 1 103 ? -8.828 3.400 13.732 1.00 87.38 103 GLN A C 1
ATOM 773 O O . GLN A 1 103 ? -9.481 4.439 13.741 1.00 87.38 103 GLN A O 1
ATOM 778 N N . ALA A 1 104 ? -8.541 2.732 12.615 1.00 92.19 104 ALA A N 1
ATOM 779 C CA . ALA A 1 104 ? -9.096 3.019 11.298 1.00 92.19 104 ALA A CA 1
ATOM 780 C C . ALA A 1 104 ? -9.751 1.759 10.718 1.00 92.19 104 ALA A C 1
ATOM 782 O O . ALA A 1 104 ? -9.316 0.641 10.987 1.00 92.19 104 ALA A O 1
ATOM 783 N N . ASP A 1 105 ? -10.776 1.932 9.888 1.00 90.19 105 ASP A N 1
ATOM 784 C CA . ASP A 1 105 ? -11.445 0.814 9.219 1.00 90.19 105 ASP A CA 1
ATOM 785 C C . ASP A 1 105 ? -10.716 0.424 7.927 1.00 90.19 105 ASP A C 1
ATOM 787 O O . ASP A 1 105 ? -10.729 -0.744 7.526 1.00 90.19 105 ASP A O 1
ATOM 791 N N . ARG A 1 106 ? -10.089 1.395 7.252 1.00 95.50 106 ARG A N 1
ATOM 792 C CA . ARG A 1 106 ? -9.392 1.218 5.970 1.00 95.50 106 ARG A CA 1
ATOM 793 C C . ARG A 1 106 ? -8.127 2.063 5.892 1.00 95.50 106 ARG A C 1
ATOM 795 O O . ARG A 1 106 ? -8.085 3.160 6.441 1.00 95.50 106 ARG A O 1
ATOM 802 N N . GLY A 1 107 ? -7.131 1.563 5.163 1.00 97.00 107 GLY A N 1
ATOM 803 C CA . GLY A 1 107 ? -5.888 2.280 4.871 1.00 97.00 107 GLY A CA 1
ATOM 804 C C . GLY A 1 107 ? -5.716 2.594 3.384 1.00 97.00 107 GLY A C 1
ATOM 805 O O . GLY A 1 107 ? -6.071 1.776 2.535 1.00 97.00 107 GLY A O 1
ATOM 806 N N . ILE A 1 108 ? -5.134 3.746 3.056 1.00 97.25 108 ILE A N 1
ATOM 807 C CA . ILE A 1 108 ? -4.698 4.091 1.695 1.00 97.25 108 ILE A CA 1
ATOM 808 C C . ILE A 1 108 ? -3.242 4.556 1.742 1.00 97.25 108 ILE A C 1
ATOM 810 O O . ILE A 1 108 ? -2.908 5.479 2.474 1.00 97.25 108 ILE A O 1
ATOM 814 N N . VAL A 1 109 ? -2.375 3.944 0.943 1.00 95.31 109 VAL A N 1
ATOM 815 C CA . VAL A 1 109 ? -0.966 4.339 0.821 1.00 95.31 109 VAL A CA 1
ATOM 816 C C . VAL A 1 109 ? -0.649 4.721 -0.618 1.00 95.31 109 VAL A C 1
ATOM 818 O O . VAL A 1 109 ? -1.100 4.070 -1.562 1.00 95.31 109 VAL A O 1
ATOM 821 N N . ILE A 1 110 ? 0.089 5.810 -0.797 1.00 94.19 110 ILE A N 1
ATOM 822 C CA . ILE A 1 110 ? 0.407 6.370 -2.110 1.00 94.19 110 ILE A CA 1
ATOM 823 C C . ILE A 1 110 ? 1.914 6.553 -2.218 1.00 94.19 110 ILE A C 1
ATOM 825 O O . ILE A 1 110 ? 2.545 7.155 -1.355 1.00 94.19 110 ILE A O 1
ATOM 829 N N . GLY A 1 111 ? 2.473 6.102 -3.329 1.00 92.31 111 GLY A N 1
ATOM 830 C CA . GLY A 1 111 ? 3.861 6.382 -3.665 1.00 92.31 111 GLY A CA 1
ATOM 831 C C . GLY A 1 111 ? 4.086 6.397 -5.165 1.00 92.31 111 GLY A C 1
ATOM 832 O O . GLY A 1 111 ? 3.109 6.432 -5.925 1.00 92.31 111 GLY A O 1
ATOM 833 N N . PRO A 1 112 ? 5.350 6.351 -5.621 1.00 92.00 112 PRO A N 1
ATOM 834 C CA . PRO A 1 112 ? 5.689 6.427 -7.037 1.00 92.00 112 PRO A CA 1
ATOM 835 C C . PRO A 1 112 ? 4.932 5.367 -7.841 1.00 92.00 112 PRO A C 1
ATOM 837 O O . PRO A 1 112 ? 4.150 5.692 -8.735 1.00 92.00 112 PRO A O 1
ATOM 840 N N . THR A 1 113 ? 5.046 4.098 -7.432 1.00 93.62 113 THR A N 1
ATOM 841 C CA . THR A 1 113 ? 4.393 2.954 -8.093 1.00 93.62 113 THR A CA 1
ATOM 842 C C . THR A 1 113 ? 3.347 2.245 -7.230 1.00 93.62 113 THR A C 1
ATOM 844 O O . THR A 1 113 ? 2.591 1.436 -7.761 1.00 93.62 113 THR A O 1
ATOM 847 N N . GLY A 1 114 ? 3.289 2.503 -5.920 1.00 93.38 114 GLY A N 1
ATOM 848 C CA . GLY A 1 114 ? 2.433 1.767 -4.982 1.00 93.38 114 GLY A CA 1
ATOM 849 C C . GLY A 1 114 ? 2.987 0.391 -4.574 1.00 93.38 114 GLY A C 1
ATOM 850 O O . GLY A 1 114 ? 2.518 -0.199 -3.601 1.00 93.38 114 GLY A O 1
ATOM 851 N N . ASN A 1 115 ? 3.973 -0.151 -5.302 1.00 95.44 115 ASN A N 1
ATOM 852 C CA . ASN A 1 115 ? 4.509 -1.489 -5.036 1.00 95.44 115 ASN A CA 1
ATOM 853 C C . ASN A 1 115 ? 5.364 -1.535 -3.768 1.00 95.44 115 ASN A C 1
ATOM 855 O O . ASN A 1 115 ? 5.251 -2.492 -3.006 1.00 95.44 115 ASN A O 1
ATOM 859 N N . GLY A 1 116 ? 6.202 -0.520 -3.534 1.00 93.50 116 GLY A N 1
ATOM 860 C CA . GLY A 1 116 ? 7.046 -0.453 -2.337 1.00 93.50 116 GLY A CA 1
ATOM 861 C C . GLY A 1 116 ? 6.199 -0.358 -1.070 1.00 93.50 116 GLY A C 1
ATOM 862 O O . GLY A 1 116 ? 6.421 -1.086 -0.104 1.00 93.50 116 GLY A O 1
ATOM 863 N N . GLU A 1 117 ? 5.152 0.459 -1.123 1.00 93.81 117 GLU A N 1
ATOM 864 C CA . GLU A 1 117 ? 4.200 0.654 -0.037 1.00 93.81 117 GLU A CA 1
ATOM 865 C C . GLU A 1 117 ? 3.438 -0.644 0.258 1.00 93.81 117 GLU A C 1
ATOM 867 O O . GLU A 1 117 ? 3.343 -1.063 1.413 1.00 93.81 117 GLU A O 1
ATOM 872 N N . ALA A 1 118 ? 2.950 -1.331 -0.782 1.00 95.75 118 ALA A N 1
ATOM 873 C CA . ALA A 1 118 ? 2.295 -2.627 -0.633 1.00 95.75 118 ALA A CA 1
ATOM 874 C C . ALA A 1 118 ? 3.242 -3.706 -0.083 1.00 95.75 118 ALA A C 1
ATOM 876 O O . ALA A 1 118 ? 2.837 -4.494 0.772 1.00 95.75 118 ALA A O 1
ATOM 877 N N . LEU A 1 119 ? 4.498 -3.743 -0.541 1.00 94.31 119 LEU A N 1
ATOM 878 C CA . LEU A 1 119 ? 5.507 -4.699 -0.080 1.00 94.31 119 LEU A CA 1
ATOM 879 C C . LEU A 1 119 ? 5.803 -4.532 1.414 1.00 94.31 119 LEU A C 1
ATOM 881 O O . LEU A 1 119 ? 5.854 -5.522 2.144 1.00 94.31 119 LEU A O 1
ATOM 885 N N . VAL A 1 120 ? 5.993 -3.289 1.864 1.00 91.88 120 VAL A N 1
ATOM 886 C CA . VAL A 1 120 ? 6.302 -2.973 3.263 1.00 91.88 120 VAL A CA 1
ATOM 887 C C . VAL A 1 120 ? 5.102 -3.250 4.160 1.00 91.88 120 VAL A C 1
ATOM 889 O O . VAL A 1 120 ? 5.235 -3.954 5.159 1.00 91.88 120 VAL A O 1
ATOM 892 N N . ILE A 1 121 ? 3.917 -2.746 3.810 1.00 93.75 121 ILE A N 1
ATOM 893 C CA . ILE A 1 121 ? 2.770 -2.809 4.721 1.00 93.75 121 ILE A CA 1
ATOM 894 C C . ILE A 1 121 ? 2.220 -4.228 4.900 1.00 93.75 121 ILE A C 1
ATOM 896 O O . ILE A 1 121 ? 1.752 -4.569 5.983 1.00 93.75 121 ILE A O 1
ATOM 900 N N . ASN A 1 122 ? 2.343 -5.084 3.879 1.00 93.44 122 ASN A N 1
ATOM 901 C CA . ASN A 1 122 ? 1.961 -6.499 3.956 1.00 93.44 122 ASN A CA 1
ATOM 902 C C . ASN A 1 122 ? 2.860 -7.324 4.896 1.00 93.44 122 ASN A C 1
ATOM 904 O O . ASN A 1 122 ? 2.577 -8.496 5.136 1.00 93.44 122 ASN A O 1
ATOM 908 N N . ARG A 1 123 ? 3.943 -6.749 5.443 1.00 88.31 123 ARG A N 1
ATOM 909 C CA . ARG A 1 123 ? 4.727 -7.382 6.519 1.00 88.31 123 ARG A CA 1
ATOM 910 C C . ARG A 1 123 ? 4.006 -7.355 7.865 1.00 88.31 123 ARG A C 1
ATOM 912 O O . ARG A 1 123 ? 4.369 -8.128 8.748 1.00 88.31 123 ARG A O 1
ATOM 919 N N . ILE A 1 124 ? 3.011 -6.485 8.029 1.00 83.75 124 ILE A N 1
ATOM 920 C CA . ILE A 1 124 ? 2.182 -6.440 9.231 1.00 83.75 124 ILE A CA 1
ATOM 921 C C . ILE A 1 124 ? 1.169 -7.593 9.149 1.00 83.75 124 ILE A C 1
ATOM 923 O O . ILE A 1 124 ? 0.420 -7.667 8.171 1.00 83.75 124 ILE A O 1
ATOM 927 N N . PRO A 1 125 ? 1.113 -8.488 10.154 1.00 82.06 125 PRO A N 1
ATOM 928 C CA . PRO A 1 125 ? 0.088 -9.523 10.210 1.00 82.06 125 PRO A CA 1
ATOM 929 C C . PRO A 1 125 ? -1.316 -8.928 10.060 1.00 82.06 125 PRO A C 1
ATOM 931 O O . PRO A 1 125 ? -1.587 -7.841 10.557 1.00 82.06 125 PRO A O 1
ATOM 934 N N . GLU A 1 126 ? -2.208 -9.647 9.378 1.00 83.06 126 GLU A N 1
ATOM 935 C CA . GLU A 1 126 ? -3.602 -9.239 9.117 1.00 83.06 126 GLU A CA 1
ATOM 936 C C . GLU A 1 126 ? -3.793 -8.072 8.130 1.00 83.06 126 GLU A C 1
ATOM 938 O O . GLU A 1 126 ? -4.926 -7.806 7.709 1.00 83.06 126 GLU A O 1
ATOM 943 N N . ILE A 1 127 ? -2.718 -7.418 7.675 1.00 90.69 127 ILE A N 1
ATOM 944 C CA . ILE A 1 127 ? -2.800 -6.499 6.541 1.00 90.69 127 ILE A CA 1
ATOM 945 C C . ILE A 1 127 ? -2.901 -7.281 5.233 1.00 90.69 127 ILE A C 1
ATOM 947 O O . ILE A 1 127 ? -2.147 -8.211 4.956 1.00 90.69 127 ILE A O 1
ATOM 951 N N . ARG A 1 128 ? -3.866 -6.865 4.414 1.00 91.81 128 ARG A N 1
ATOM 952 C CA . ARG A 1 128 ? -4.063 -7.292 3.033 1.00 91.81 128 ARG A CA 1
ATOM 953 C C . ARG A 1 128 ? -4.081 -6.044 2.169 1.00 91.81 128 ARG A C 1
ATOM 955 O O . ARG A 1 128 ? -5.117 -5.393 2.011 1.00 91.81 128 ARG A O 1
ATOM 962 N N . CYS A 1 129 ? -2.912 -5.710 1.644 1.00 95.75 129 CYS A N 1
ATOM 963 C CA . CYS A 1 129 ? -2.696 -4.584 0.757 1.00 95.75 129 CYS A CA 1
ATOM 964 C C . CYS A 1 129 ? -2.505 -5.047 -0.685 1.00 95.75 129 CYS A C 1
ATOM 966 O O . CYS A 1 129 ? -1.730 -5.965 -0.964 1.00 95.75 129 CYS A O 1
ATOM 968 N N . THR A 1 130 ? -3.182 -4.370 -1.608 1.00 94.88 130 THR A N 1
ATOM 969 C CA . THR A 1 130 ? -3.063 -4.607 -3.050 1.00 94.88 130 THR A CA 1
ATOM 970 C C . THR A 1 130 ? -2.812 -3.301 -3.785 1.00 94.88 130 THR A C 1
ATOM 972 O O . THR A 1 130 ? -3.490 -2.305 -3.515 1.00 94.88 130 THR A O 1
ATOM 975 N N . VAL A 1 131 ? -1.918 -3.328 -4.771 1.00 97.75 131 VAL A N 1
ATOM 976 C CA . VAL A 1 131 ? -1.743 -2.215 -5.711 1.00 97.75 131 VAL A CA 1
ATOM 977 C C . VAL A 1 131 ? -2.864 -2.246 -6.742 1.00 97.75 131 VAL A C 1
ATOM 979 O O . VAL A 1 131 ? -3.123 -3.286 -7.350 1.00 97.75 131 VAL A O 1
ATOM 982 N N . CYS A 1 132 ? -3.546 -1.118 -6.939 1.00 96.44 132 CYS A N 1
ATOM 983 C CA . CYS A 1 132 ? -4.634 -1.007 -7.907 1.00 96.44 132 CYS A CA 1
ATOM 984 C C . CYS A 1 132 ? -4.350 0.044 -8.978 1.00 96.44 132 CYS A C 1
ATOM 986 O O . CYS A 1 132 ? -3.956 1.169 -8.683 1.00 96.44 132 CYS A O 1
ATOM 988 N N . TRP A 1 133 ? -4.649 -0.318 -10.224 1.00 94.50 133 TRP A N 1
ATOM 989 C CA . TRP A 1 133 ? -4.377 0.497 -11.411 1.00 94.50 133 TRP A CA 1
ATOM 990 C C . TRP A 1 133 ? -5.659 1.031 -12.060 1.00 94.50 133 TRP A C 1
ATOM 992 O O . TRP A 1 133 ? -5.635 2.043 -12.766 1.00 94.50 133 TRP A O 1
ATOM 1002 N N . ASP A 1 134 ? -6.789 0.361 -11.813 1.00 93.50 134 ASP A N 1
ATOM 1003 C CA . ASP A 1 134 ? -8.099 0.694 -12.361 1.00 93.50 134 ASP A CA 1
ATOM 1004 C C . ASP A 1 134 ? -9.255 0.233 -11.446 1.00 93.50 134 ASP A C 1
ATOM 1006 O O . ASP A 1 134 ? -9.070 -0.419 -10.416 1.00 93.50 134 ASP A O 1
ATOM 1010 N N . SER A 1 135 ? -10.490 0.595 -11.809 1.00 93.25 135 SER A N 1
ATOM 1011 C CA . SER A 1 135 ? -11.688 0.213 -11.049 1.00 93.25 135 SER A CA 1
ATOM 1012 C C . SER A 1 135 ? -11.934 -1.300 -11.025 1.00 93.25 135 SER A C 1
ATOM 1014 O O . SER A 1 135 ? -12.597 -1.792 -10.110 1.00 93.25 135 SER A O 1
ATOM 1016 N N . ARG A 1 136 ? -11.425 -2.061 -12.005 1.00 93.06 136 ARG A N 1
ATOM 1017 C CA . ARG A 1 136 ? -11.559 -3.521 -12.017 1.00 93.06 136 ARG A CA 1
ATOM 1018 C C . ARG A 1 136 ? -10.673 -4.125 -10.934 1.00 93.06 136 ARG A C 1
ATOM 1020 O O . ARG A 1 136 ? -11.191 -4.917 -10.150 1.00 93.06 136 ARG A O 1
ATOM 1027 N N . SER A 1 137 ? -9.399 -3.739 -10.858 1.00 91.75 137 SER A N 1
ATOM 1028 C CA . SER A 1 137 ? -8.480 -4.209 -9.817 1.00 91.75 137 SER A CA 1
ATOM 1029 C C . SER A 1 137 ? -8.968 -3.790 -8.429 1.00 91.75 137 SER A C 1
ATOM 1031 O O . SER A 1 137 ? -8.988 -4.615 -7.526 1.00 91.75 137 SER A O 1
ATOM 1033 N N . ALA A 1 138 ? -9.475 -2.559 -8.284 1.00 93.94 138 ALA A N 1
ATOM 1034 C CA . ALA A 1 138 ? -10.053 -2.048 -7.036 1.00 93.94 138 ALA A CA 1
ATOM 1035 C C . ALA A 1 138 ? -11.235 -2.891 -6.536 1.00 93.94 138 ALA A C 1
ATOM 1037 O O . ALA A 1 138 ? -11.345 -3.224 -5.354 1.00 93.94 138 ALA A O 1
ATOM 1038 N N . ARG A 1 139 ? -12.122 -3.265 -7.464 1.00 90.00 139 ARG A N 1
ATOM 1039 C CA . ARG A 1 139 ? -13.271 -4.120 -7.179 1.00 90.00 139 ARG A CA 1
ATOM 1040 C C . ARG A 1 139 ? -12.828 -5.512 -6.740 1.00 90.00 139 ARG A C 1
ATOM 1042 O O . ARG A 1 139 ? -13.321 -5.980 -5.722 1.00 90.00 139 ARG A O 1
ATOM 1049 N N . VAL A 1 140 ? -11.915 -6.147 -7.476 1.00 85.62 140 VAL A N 1
ATOM 1050 C CA . VAL A 1 140 ? -11.393 -7.484 -7.136 1.00 85.62 140 VAL A CA 1
ATOM 1051 C C . VAL A 1 140 ? -10.702 -7.451 -5.771 1.00 85.62 140 VAL A C 1
ATOM 1053 O O . VAL A 1 140 ? -11.019 -8.261 -4.905 1.00 85.62 140 VAL A O 1
ATOM 1056 N N . ALA A 1 141 ? -9.841 -6.458 -5.536 1.00 89.38 141 ALA A N 1
ATOM 1057 C CA . ALA A 1 141 ? -9.154 -6.260 -4.265 1.00 89.38 141 ALA A CA 1
ATOM 1058 C C . ALA A 1 141 ? -10.122 -6.224 -3.078 1.00 89.38 141 ALA A C 1
ATOM 1060 O O . ALA A 1 141 ? -9.913 -6.907 -2.078 1.00 89.38 141 ALA A O 1
ATOM 1061 N N . ARG A 1 142 ? -11.215 -5.462 -3.184 1.00 89.06 142 ARG A N 1
ATOM 1062 C CA . ARG A 1 142 ? -12.180 -5.354 -2.088 1.00 89.06 142 ARG A CA 1
ATOM 1063 C C . ARG A 1 142 ? -13.130 -6.544 -1.992 1.00 89.06 142 ARG A C 1
ATOM 1065 O O . ARG A 1 142 ? -13.376 -7.037 -0.895 1.00 89.06 142 ARG A O 1
ATOM 1072 N N . GLN A 1 143 ? -13.723 -6.951 -3.111 1.00 82.69 143 GLN A N 1
ATOM 1073 C CA . GLN A 1 143 ? -14.795 -7.944 -3.125 1.00 82.69 143 GLN A CA 1
ATOM 1074 C C . GLN A 1 143 ? -14.267 -9.364 -2.970 1.00 82.69 143 GLN A C 1
ATOM 1076 O O . GLN A 1 143 ? -14.924 -10.160 -2.320 1.00 82.69 143 GLN A O 1
ATOM 1081 N N . GLU A 1 144 ? -13.098 -9.674 -3.521 1.00 78.81 144 GLU A N 1
ATOM 1082 C CA . GLU A 1 144 ? -12.617 -11.056 -3.624 1.00 78.81 144 GLU A CA 1
ATOM 1083 C C . GLU A 1 144 ? -11.417 -11.328 -2.715 1.00 78.81 144 GLU A C 1
ATOM 1085 O O . GLU A 1 144 ? -11.266 -12.448 -2.240 1.00 78.81 144 GLU A O 1
ATOM 1090 N N . LEU A 1 145 ? -10.595 -10.311 -2.428 1.00 81.69 145 LEU A N 1
ATOM 1091 C CA . LEU A 1 145 ? -9.395 -10.446 -1.587 1.00 81.69 145 LEU A CA 1
ATOM 1092 C C . LEU A 1 145 ? -9.557 -9.847 -0.181 1.00 81.69 145 LEU A C 1
ATOM 1094 O O . LEU A 1 145 ? -8.626 -9.890 0.623 1.00 81.69 145 LEU A O 1
ATOM 1098 N N . ASP A 1 146 ? -10.717 -9.247 0.104 1.00 86.00 146 ASP A N 1
ATOM 1099 C CA . ASP A 1 146 ? -10.998 -8.512 1.341 1.00 86.00 146 ASP A CA 1
ATOM 1100 C C . ASP A 1 146 ? -9.869 -7.529 1.720 1.00 86.00 146 ASP A C 1
ATOM 1102 O O . ASP A 1 146 ? -9.523 -7.388 2.894 1.00 86.00 146 ASP A O 1
ATOM 1106 N N . ALA A 1 147 ? -9.250 -6.861 0.739 1.00 91.88 147 ALA A N 1
ATOM 1107 C CA . ALA A 1 147 ? -8.145 -5.939 0.992 1.00 91.88 147 ALA A CA 1
ATOM 1108 C C . ALA A 1 147 ? -8.597 -4.826 1.951 1.00 91.88 147 ALA A C 1
ATOM 1110 O O . ALA A 1 147 ? -9.604 -4.151 1.696 1.00 91.88 147 ALA A O 1
ATOM 1111 N N . ASN A 1 148 ? -7.884 -4.668 3.067 1.00 93.62 148 ASN A N 1
ATOM 1112 C CA . ASN A 1 148 ? -8.135 -3.644 4.088 1.00 93.62 148 ASN A CA 1
ATOM 1113 C C . ASN A 1 148 ? -7.220 -2.421 3.918 1.00 93.62 148 ASN A C 1
ATOM 1115 O O . ASN A 1 148 ? -7.506 -1.366 4.487 1.00 93.62 148 ASN A O 1
ATOM 1119 N N . VAL A 1 149 ? -6.195 -2.536 3.068 1.00 97.69 149 VAL A N 1
ATOM 1120 C CA . VAL A 1 149 ? -5.368 -1.420 2.611 1.00 97.69 149 VAL A CA 1
ATOM 1121 C C . VAL A 1 149 ? -5.316 -1.384 1.082 1.00 97.69 149 VAL A C 1
ATOM 1123 O O . VAL A 1 149 ? -5.246 -2.417 0.417 1.00 97.69 149 VAL A O 1
ATOM 1126 N N . LEU A 1 150 ? -5.347 -0.180 0.522 1.00 97.94 150 LEU A N 1
ATOM 1127 C CA . LEU A 1 150 ? -5.193 0.090 -0.902 1.00 97.94 150 LEU A CA 1
ATOM 1128 C C . LEU A 1 150 ? -3.866 0.807 -1.164 1.00 97.94 150 LEU A C 1
ATOM 1130 O O . LEU A 1 150 ? -3.610 1.844 -0.559 1.00 97.94 150 LEU A O 1
ATOM 1134 N N . ALA A 1 151 ? -3.068 0.307 -2.108 1.00 97.38 151 ALA A N 1
ATOM 1135 C CA . ALA A 1 151 ? -1.892 1.014 -2.607 1.00 97.38 151 ALA A CA 1
ATOM 1136 C C . ALA A 1 151 ? -2.159 1.646 -3.982 1.00 97.38 151 ALA A C 1
ATOM 1138 O O . ALA A 1 151 ? -2.750 1.014 -4.867 1.00 97.38 151 ALA A O 1
ATOM 1139 N N . LEU A 1 152 ? -1.712 2.891 -4.164 1.00 96.75 152 LEU A N 1
ATOM 1140 C CA . LEU A 1 152 ? -1.875 3.671 -5.393 1.00 96.75 152 LEU A CA 1
ATOM 1141 C C . LEU A 1 152 ? -0.548 4.245 -5.887 1.00 96.75 152 LEU A C 1
ATOM 1143 O O . LEU A 1 152 ? 0.318 4.637 -5.108 1.00 96.75 152 LEU A O 1
ATOM 1147 N N . SER A 1 153 ? -0.435 4.344 -7.210 1.00 95.38 153 SER A N 1
ATOM 1148 C CA . SER A 1 153 ? 0.693 4.978 -7.886 1.00 95.38 153 SER A CA 1
ATOM 1149 C C . SER A 1 153 ? 0.358 6.415 -8.267 1.00 95.38 153 SER A C 1
ATOM 1151 O O . SER A 1 153 ? -0.556 6.643 -9.061 1.00 95.38 153 SER A O 1
ATOM 1153 N N . ARG A 1 154 ? 1.134 7.388 -7.783 1.00 93.56 154 ARG A N 1
ATOM 1154 C CA . ARG A 1 154 ? 1.005 8.783 -8.235 1.00 93.56 154 ARG A CA 1
ATOM 1155 C C . ARG A 1 154 ? 1.590 9.026 -9.632 1.00 93.56 154 ARG A C 1
ATOM 1157 O O . ARG A 1 154 ? 1.210 9.999 -10.273 1.00 93.56 154 ARG A O 1
ATOM 1164 N N . GLU A 1 155 ? 2.490 8.162 -10.108 1.00 93.06 155 GLU A N 1
ATOM 1165 C CA . GLU A 1 155 ? 3.176 8.328 -11.404 1.00 93.06 155 GLU A CA 1
ATOM 1166 C C . GLU A 1 155 ? 2.472 7.603 -12.556 1.00 93.06 155 GLU A C 1
ATOM 1168 O O . GLU A 1 155 ? 2.465 8.085 -13.686 1.00 93.06 155 GLU A O 1
ATOM 1173 N N . LEU A 1 156 ? 1.838 6.462 -12.276 1.00 94.50 156 LEU A N 1
ATOM 1174 C CA . LEU A 1 156 ? 1.232 5.591 -13.288 1.00 94.50 156 LEU A CA 1
ATOM 1175 C C . LEU A 1 156 ? -0.298 5.721 -13.339 1.00 94.50 156 LEU A C 1
ATOM 1177 O O . LEU A 1 156 ? -0.921 5.392 -14.353 1.00 94.50 156 LEU A O 1
ATOM 1181 N N . VAL A 1 157 ? -0.932 6.205 -12.264 1.00 95.00 157 VAL A N 1
ATOM 1182 C CA . VAL A 1 157 ? -2.390 6.367 -12.181 1.00 95.00 157 VAL A CA 1
ATOM 1183 C C . VAL A 1 157 ? -2.742 7.855 -12.094 1.00 95.00 157 VAL A C 1
ATOM 1185 O O . VAL A 1 157 ? -2.534 8.476 -11.053 1.00 95.00 157 VAL A O 1
ATOM 1188 N N . PRO A 1 158 ? -3.348 8.442 -13.146 1.00 94.25 158 PRO A N 1
ATOM 1189 C CA . PRO A 1 158 ? -3.808 9.827 -13.108 1.00 94.25 158 PRO A CA 1
ATOM 1190 C C . PRO A 1 158 ? -4.832 10.054 -11.991 1.00 94.25 158 PRO A C 1
ATOM 1192 O O . PRO A 1 158 ? -5.712 9.216 -11.779 1.00 94.25 158 PRO A O 1
ATOM 1195 N N . ALA A 1 159 ? -4.795 11.219 -11.342 1.00 91.44 159 ALA A N 1
ATOM 1196 C CA . ALA A 1 159 ? -5.625 11.507 -10.168 1.00 91.44 159 ALA A CA 1
ATOM 1197 C C . ALA A 1 159 ? -7.138 11.320 -10.417 1.00 91.44 159 ALA A C 1
ATOM 1199 O O . ALA A 1 159 ? -7.840 10.723 -9.604 1.00 91.44 159 ALA A O 1
ATOM 1200 N N . ALA A 1 160 ? -7.645 11.695 -11.598 1.00 92.31 160 ALA A N 1
ATOM 1201 C CA . ALA A 1 160 ? -9.043 11.450 -11.973 1.00 92.31 160 ALA A CA 1
ATOM 1202 C C . ALA A 1 160 ? -9.422 9.953 -11.980 1.00 92.31 160 ALA A C 1
ATOM 1204 O O . ALA A 1 160 ? -10.547 9.587 -11.633 1.00 92.31 160 ALA A O 1
ATOM 1205 N N . ARG A 1 161 ? -8.487 9.070 -12.361 1.00 95.62 161 ARG A N 1
ATOM 1206 C CA . ARG A 1 161 ? -8.668 7.612 -12.293 1.00 95.62 161 ARG A CA 1
ATOM 1207 C C . ARG A 1 161 ? -8.565 7.125 -10.848 1.00 95.62 161 ARG A C 1
ATOM 1209 O O . ARG A 1 161 ? -9.381 6.308 -10.435 1.00 95.62 161 ARG A O 1
ATOM 1216 N N . ALA A 1 162 ? -7.628 7.670 -10.079 1.00 95.56 162 ALA A N 1
ATOM 1217 C CA . ALA A 1 162 ? -7.434 7.374 -8.662 1.00 95.56 162 ALA A CA 1
ATOM 1218 C C . ALA A 1 162 ? -8.695 7.620 -7.830 1.00 95.56 162 ALA A C 1
ATOM 1220 O O . ALA A 1 162 ? -9.120 6.744 -7.084 1.00 95.56 162 ALA A O 1
ATOM 1221 N N . ARG A 1 163 ? -9.361 8.764 -8.043 1.00 95.19 163 ARG A N 1
ATOM 1222 C CA . ARG A 1 163 ? -10.648 9.091 -7.409 1.00 95.19 163 ARG A CA 1
ATOM 1223 C C . ARG A 1 163 ? -11.686 7.987 -7.636 1.00 95.19 163 ARG A C 1
ATOM 1225 O O . ARG A 1 163 ? -12.346 7.544 -6.700 1.00 95.19 163 ARG A O 1
ATOM 1232 N N . ARG A 1 164 ? -11.789 7.481 -8.873 1.00 95.31 164 ARG A N 1
ATOM 1233 C CA . ARG A 1 164 ? -12.700 6.375 -9.225 1.00 95.31 164 ARG A CA 1
ATOM 1234 C C . ARG A 1 164 ? -12.288 5.059 -8.575 1.00 95.31 164 ARG A C 1
ATOM 1236 O O . ARG A 1 164 ? -13.162 4.297 -8.170 1.00 95.31 164 ARG A O 1
ATOM 1243 N N . ILE A 1 165 ? -10.988 4.781 -8.492 1.00 96.75 165 ILE A N 1
ATOM 1244 C CA . ILE A 1 165 ? -10.445 3.592 -7.825 1.00 96.75 165 ILE A CA 1
ATOM 1245 C C . ILE A 1 165 ? -10.800 3.612 -6.338 1.00 96.75 165 ILE A C 1
ATOM 1247 O O . ILE A 1 165 ? -11.401 2.652 -5.863 1.00 96.75 165 ILE A O 1
ATOM 1251 N N . VAL A 1 166 ? -10.506 4.710 -5.636 1.00 96.56 166 VAL A N 1
ATOM 1252 C CA . VAL A 1 166 ? -10.783 4.873 -4.200 1.00 96.56 166 VAL A CA 1
ATOM 1253 C C . VAL A 1 166 ? -12.274 4.748 -3.913 1.00 96.56 166 VAL A C 1
ATOM 1255 O O . VAL A 1 166 ? -12.658 3.932 -3.079 1.00 96.56 166 VAL A O 1
ATOM 1258 N N . ALA A 1 167 ? -13.125 5.456 -4.662 1.00 94.62 167 ALA A N 1
ATOM 1259 C CA . ALA A 1 167 ? -14.574 5.329 -4.521 1.00 94.62 167 ALA A CA 1
ATOM 1260 C C . ALA A 1 167 ? -15.043 3.883 -4.766 1.00 94.62 167 ALA A C 1
ATOM 1262 O O . ALA A 1 167 ? -15.800 3.323 -3.976 1.00 94.62 167 ALA A O 1
ATOM 1263 N N . THR A 1 168 ? -14.544 3.232 -5.826 1.00 94.75 168 THR A N 1
ATOM 1264 C CA . THR A 1 168 ? -14.891 1.833 -6.128 1.00 94.75 168 THR A CA 1
ATOM 1265 C C . THR A 1 168 ? -14.452 0.886 -5.016 1.00 94.75 168 THR A C 1
ATOM 1267 O O . THR A 1 168 ? -15.169 -0.061 -4.722 1.00 94.75 168 THR A O 1
ATOM 1270 N N . TRP A 1 169 ? -13.290 1.104 -4.410 1.00 96.25 169 TRP A N 1
ATOM 1271 C CA . TRP A 1 169 ? -12.769 0.241 -3.358 1.00 96.25 169 TRP A CA 1
ATOM 1272 C C . TRP A 1 169 ? -13.514 0.438 -2.029 1.00 96.25 169 TRP A C 1
ATOM 1274 O O . TRP A 1 169 ? -13.922 -0.544 -1.415 1.00 96.25 169 TRP A O 1
ATOM 1284 N N . LEU A 1 170 ? -13.770 1.683 -1.615 1.00 94.00 170 LEU A N 1
ATOM 1285 C CA . LEU A 1 170 ? -14.421 1.990 -0.334 1.00 94.00 170 LEU A CA 1
ATOM 1286 C C . LEU A 1 170 ? -15.915 1.630 -0.309 1.00 94.00 170 LEU A C 1
ATOM 1288 O O . LEU A 1 170 ? -16.409 1.125 0.696 1.00 94.00 170 LEU A O 1
ATOM 1292 N N . GLN A 1 171 ? -16.638 1.813 -1.419 1.00 90.88 171 GLN A N 1
ATOM 1293 C CA . GLN A 1 171 ? -18.083 1.532 -1.482 1.00 90.88 171 GLN A CA 1
ATOM 1294 C C . GLN A 1 171 ? -18.431 0.036 -1.498 1.00 90.88 171 GLN A C 1
ATOM 1296 O O . GLN A 1 171 ? -19.607 -0.332 -1.443 1.00 90.88 171 GLN A O 1
ATOM 1301 N N . ARG A 1 172 ? -17.451 -0.856 -1.667 1.00 83.56 172 ARG A N 1
ATOM 1302 C CA . ARG A 1 172 ? -17.722 -2.280 -1.892 1.00 83.56 172 ARG A CA 1
ATOM 1303 C C . ARG A 1 172 ? -17.524 -3.082 -0.611 1.00 83.56 172 ARG A C 1
ATOM 1305 O O . ARG A 1 172 ? -16.525 -2.978 0.096 1.00 83.56 172 ARG A O 1
ATOM 1312 N N . SER A 1 173 ? -18.479 -3.958 -0.337 1.00 78.88 173 SER A N 1
ATOM 1313 C CA . SER A 1 173 ? -18.343 -4.980 0.698 1.00 78.88 173 SER A CA 1
ATOM 1314 C C . SER A 1 173 ? -17.636 -6.209 0.136 1.00 78.88 173 SER A C 1
ATOM 1316 O O . SER A 1 173 ? -17.718 -6.486 -1.065 1.00 78.88 173 SER A O 1
ATOM 1318 N N . PHE A 1 174 ? -16.972 -6.951 1.018 1.00 74.75 174 PHE A N 1
ATOM 1319 C CA . PHE A 1 174 ? -16.405 -8.249 0.680 1.00 74.75 174 PHE A CA 1
ATOM 1320 C C . PHE A 1 174 ? -17.525 -9.195 0.225 1.00 74.75 174 PHE A C 1
ATOM 1322 O O . PHE A 1 174 ? -18.598 -9.235 0.831 1.00 74.75 174 PHE A O 1
ATOM 1329 N N . ARG A 1 175 ? -17.304 -9.874 -0.900 1.00 69.62 175 ARG A N 1
ATOM 1330 C CA . ARG A 1 175 ? -18.226 -10.812 -1.543 1.00 69.62 175 ARG A CA 1
ATOM 1331 C C . ARG A 1 175 ? -17.403 -11.927 -2.187 1.00 69.62 175 ARG A C 1
ATOM 1333 O O . ARG A 1 175 ? -17.052 -11.792 -3.362 1.00 69.62 175 ARG A O 1
ATOM 1340 N N . PRO A 1 176 ? -17.103 -12.997 -1.439 1.00 59.59 176 PRO A N 1
ATOM 1341 C CA . PRO A 1 176 ? -16.339 -14.118 -1.962 1.00 59.59 176 PRO A CA 1
ATOM 1342 C C . PRO A 1 176 ? -16.968 -14.631 -3.275 1.00 59.59 176 PRO A C 1
ATOM 1344 O O . PRO A 1 176 ? -18.146 -14.990 -3.296 1.00 59.59 176 PRO A O 1
ATOM 1347 N N . SER A 1 177 ? -16.226 -14.584 -4.391 1.00 53.56 177 SER A N 1
ATOM 1348 C CA . SER A 1 177 ? -16.688 -15.109 -5.688 1.00 53.56 177 SER A CA 1
ATOM 1349 C C . SER A 1 177 ? -16.563 -16.638 -5.718 1.00 53.56 177 SER A C 1
ATOM 1351 O O . SER A 1 177 ? -15.803 -17.199 -4.945 1.00 53.56 177 SER A O 1
ATOM 1353 N N . THR A 1 178 ? -17.311 -17.332 -6.582 1.00 50.22 178 THR A N 1
ATOM 1354 C CA . THR A 1 178 ? -17.259 -18.805 -6.723 1.00 50.22 178 THR A CA 1
ATOM 1355 C C . THR A 1 178 ? -16.166 -19.301 -7.682 1.00 50.22 178 THR A C 1
ATOM 1357 O O . THR A 1 178 ? -15.970 -20.505 -7.808 1.00 50.22 178 THR A O 1
ATOM 1360 N N . HIS A 1 179 ? -15.495 -18.400 -8.415 1.00 51.97 179 HIS A N 1
ATOM 1361 C CA . HIS A 1 179 ? -14.480 -18.742 -9.430 1.00 51.97 179 HIS A CA 1
ATOM 1362 C C . HIS A 1 179 ? -13.043 -18.676 -8.910 1.00 51.97 179 HIS A C 1
ATOM 1364 O O . HIS A 1 179 ? -12.178 -19.419 -9.372 1.00 51.97 179 HIS A O 1
ATOM 1370 N N . HIS A 1 180 ? -12.795 -17.823 -7.926 1.00 44.81 180 HIS A N 1
ATOM 1371 C CA . HIS A 1 180 ? -11.763 -18.084 -6.941 1.00 44.81 180 HIS A CA 1
ATOM 1372 C C . HIS A 1 180 ? -12.434 -18.937 -5.865 1.00 44.81 180 HIS A C 1
ATOM 1374 O O . HIS A 1 180 ? -13.625 -18.793 -5.655 1.00 44.81 180 HIS A O 1
ATOM 1380 N N . GLU A 1 181 ? -11.755 -19.883 -5.230 1.00 47.19 181 GLU A N 1
ATOM 1381 C CA . GLU A 1 181 ? -12.282 -20.503 -4.011 1.00 47.19 181 GLU A CA 1
ATOM 1382 C C . GLU A 1 181 ? -11.793 -19.629 -2.845 1.00 47.19 181 GLU A C 1
ATOM 1384 O O . GLU A 1 181 ? -10.710 -19.891 -2.316 1.00 47.19 181 GLU A O 1
ATOM 1389 N N . PRO A 1 182 ? -12.493 -18.554 -2.446 1.00 47.75 182 PRO A N 1
ATOM 1390 C CA . PRO A 1 182 ? -12.152 -17.791 -1.255 1.00 47.75 182 PRO A CA 1
ATOM 1391 C C . PRO A 1 182 ? -12.186 -18.705 -0.039 1.00 47.75 182 PRO A C 1
ATOM 1393 O O . PRO A 1 182 ? -11.317 -18.574 0.799 1.00 47.75 182 PRO A O 1
ATOM 1396 N N . GLU A 1 183 ? -13.023 -19.747 -0.021 1.00 48.00 183 GLU A N 1
ATOM 1397 C CA . GLU A 1 183 ? -12.925 -20.817 0.976 1.00 48.00 183 GLU A CA 1
ATOM 1398 C C . GLU A 1 183 ? -11.538 -21.467 1.015 1.00 48.00 183 GLU A C 1
ATOM 1400 O O . GLU A 1 183 ? -11.077 -21.841 2.081 1.00 48.00 183 GLU A O 1
ATOM 1405 N N . ARG A 1 184 ? -10.836 -21.610 -0.116 1.00 54.16 184 ARG A N 1
ATOM 1406 C CA . ARG A 1 184 ? -9.470 -22.150 -0.161 1.00 54.16 184 ARG A CA 1
ATOM 1407 C C . ARG A 1 184 ? -8.444 -21.115 0.268 1.00 54.16 184 ARG A C 1
ATOM 1409 O O . ARG A 1 184 ? -7.521 -21.492 0.983 1.00 54.16 184 ARG A O 1
ATOM 1416 N N . PHE A 1 185 ? -8.577 -19.861 -0.174 1.00 52.03 185 PHE A N 1
ATOM 1417 C CA . PHE A 1 185 ? -7.676 -18.784 0.242 1.00 52.03 185 PHE A CA 1
ATOM 1418 C C . PHE A 1 185 ? -7.833 -18.493 1.732 1.00 52.03 185 PHE A C 1
ATOM 1420 O O . PHE A 1 185 ? -6.838 -18.524 2.426 1.00 52.03 185 PHE A O 1
ATOM 1427 N N . GLU A 1 186 ? -9.051 -18.318 2.239 1.00 55.22 186 GLU A N 1
ATOM 1428 C CA . GLU A 1 186 ? -9.383 -18.100 3.650 1.00 55.22 186 GLU A CA 1
ATOM 1429 C C . GLU A 1 186 ? -9.054 -19.313 4.520 1.00 55.22 186 GLU A C 1
ATOM 1431 O O . GLU A 1 186 ? -8.438 -19.136 5.565 1.00 55.22 186 GLU A O 1
ATOM 1436 N N . ARG A 1 187 ? -9.366 -20.549 4.091 1.00 61.53 187 ARG A N 1
ATOM 1437 C CA . ARG A 1 187 ? -8.959 -21.766 4.824 1.00 61.53 187 ARG A CA 1
ATOM 1438 C C . ARG A 1 187 ? -7.447 -21.888 4.912 1.00 61.53 187 ARG A C 1
ATOM 1440 O O . ARG A 1 187 ? -6.936 -22.306 5.942 1.00 61.53 187 ARG A O 1
ATOM 1447 N N . ARG A 1 188 ? -6.738 -21.539 3.834 1.00 59.47 188 ARG A N 1
ATOM 1448 C CA . ARG A 1 188 ? -5.273 -21.538 3.812 1.00 59.47 188 ARG A CA 1
ATOM 1449 C C . ARG A 1 188 ? -4.674 -20.254 4.347 1.00 59.47 188 ARG A C 1
ATOM 1451 O O . ARG A 1 188 ? -3.470 -20.229 4.510 1.00 59.47 188 ARG A O 1
ATOM 1458 N N . LEU A 1 189 ? -5.432 -19.191 4.596 1.00 59.22 189 LEU A N 1
ATOM 1459 C CA . LEU A 1 189 ? -4.862 -17.911 5.000 1.00 59.22 189 LEU A CA 1
ATOM 1460 C C . LEU A 1 189 ? -4.136 -18.059 6.344 1.00 59.22 189 LEU A C 1
ATOM 1462 O O . LEU A 1 189 ? -2.988 -17.628 6.408 1.00 59.22 189 LEU A O 1
ATOM 1466 N N . PRO A 1 190 ? -4.694 -18.753 7.359 1.00 59.50 190 PRO A N 1
ATOM 1467 C CA . PRO A 1 190 ? -3.940 -19.139 8.548 1.00 59.50 190 PRO A CA 1
ATOM 1468 C C . PRO A 1 190 ? -2.668 -19.935 8.223 1.00 59.50 190 PRO A C 1
ATOM 1470 O O . PRO A 1 190 ? -1.603 -19.591 8.728 1.00 59.50 190 PRO A O 1
ATOM 1473 N N . ASP A 1 191 ? -2.745 -20.935 7.337 1.00 58.84 191 ASP A N 1
ATOM 1474 C CA . ASP A 1 191 ? -1.589 -21.753 6.935 1.00 58.84 191 ASP A CA 1
ATOM 1475 C C . ASP A 1 191 ? -0.516 -20.932 6.196 1.00 58.84 191 ASP A C 1
ATOM 1477 O O . ASP A 1 191 ? 0.674 -21.123 6.411 1.00 58.84 191 ASP A O 1
ATOM 1481 N N . LEU A 1 192 ? -0.913 -20.001 5.326 1.00 56.12 192 LEU A N 1
ATOM 1482 C CA . LEU A 1 192 ? -0.042 -19.118 4.546 1.00 56.12 192 LEU A CA 1
ATOM 1483 C C . LEU A 1 192 ? 0.612 -18.061 5.440 1.00 56.12 192 LEU A C 1
ATOM 1485 O O . LEU A 1 192 ? 1.799 -17.780 5.285 1.00 56.12 192 LEU A O 1
ATOM 1489 N N . ILE A 1 193 ? -0.134 -17.519 6.406 1.00 57.56 193 ILE A N 1
ATOM 1490 C CA . ILE A 1 193 ? 0.402 -16.639 7.451 1.00 57.56 193 ILE A CA 1
ATOM 1491 C C . ILE A 1 193 ? 1.410 -17.415 8.314 1.00 57.56 193 ILE A C 1
ATOM 1493 O O . ILE A 1 193 ? 2.500 -16.908 8.579 1.00 57.56 193 ILE A O 1
ATOM 1497 N N . ALA A 1 194 ? 1.100 -18.661 8.686 1.00 56.91 194 ALA A N 1
ATOM 1498 C CA . ALA A 1 194 ? 2.006 -19.537 9.430 1.00 56.91 194 ALA A CA 1
ATOM 1499 C C . ALA A 1 194 ? 3.248 -19.946 8.611 1.00 56.91 194 ALA A C 1
ATOM 1501 O O . ALA A 1 194 ? 4.348 -20.013 9.155 1.00 56.91 194 ALA A O 1
ATOM 1502 N N . LEU A 1 195 ? 3.123 -20.145 7.292 1.00 58.47 195 LEU A N 1
ATOM 1503 C CA . LEU A 1 195 ? 4.255 -20.369 6.379 1.00 58.47 195 LEU A CA 1
ATOM 1504 C C . LEU A 1 195 ? 5.177 -19.147 6.296 1.00 58.47 195 LEU A C 1
ATOM 1506 O O . LEU A 1 195 ? 6.393 -19.304 6.172 1.00 58.47 195 LEU A O 1
ATOM 1510 N N . GLY A 1 196 ? 4.614 -17.941 6.406 1.00 52.12 196 GLY A N 1
ATOM 1511 C CA . GLY A 1 196 ? 5.373 -16.701 6.548 1.00 52.12 196 GLY A CA 1
ATOM 1512 C C . GLY A 1 196 ? 6.114 -16.584 7.884 1.00 52.12 196 GLY A C 1
ATOM 1513 O O . GLY A 1 196 ? 6.979 -15.717 8.016 1.00 52.12 196 GLY A O 1
ATOM 1514 N N . ASN A 1 197 ? 5.804 -17.441 8.866 1.00 53.50 197 ASN A N 1
ATOM 1515 C CA . ASN A 1 197 ? 6.342 -17.340 10.214 1.00 53.50 197 ASN A CA 1
ATOM 1516 C C . ASN A 1 197 ? 6.356 -18.671 11.010 1.00 53.50 197 ASN A C 1
ATOM 1518 O O . ASN A 1 197 ? 5.593 -18.811 11.967 1.00 53.50 197 ASN A O 1
ATOM 1522 N N . PRO A 1 198 ? 7.255 -19.632 10.720 1.00 45.84 198 PRO A N 1
ATOM 1523 C CA . PRO A 1 198 ? 7.426 -20.770 11.616 1.00 45.84 198 PRO A CA 1
ATOM 1524 C C . PRO A 1 198 ? 8.246 -20.431 12.878 1.00 45.84 198 PRO A C 1
ATOM 1526 O O . PRO A 1 198 ? 8.173 -21.194 13.830 1.00 45.84 198 PRO A O 1
ATOM 1529 N N . ASN A 1 199 ? 9.033 -19.335 12.905 1.00 44.94 199 ASN A N 1
ATOM 1530 C CA . ASN A 1 199 ? 10.039 -19.067 13.961 1.00 44.94 199 ASN A CA 1
ATOM 1531 C C . ASN A 1 199 ? 10.394 -17.576 14.229 1.00 44.94 199 ASN A C 1
ATOM 1533 O O . ASN A 1 199 ? 11.437 -17.285 14.811 1.00 44.94 199 ASN A O 1
ATOM 1537 N N . GLY A 1 200 ? 9.616 -16.592 13.779 1.00 43.69 200 GLY A N 1
ATOM 1538 C CA . GLY A 1 200 ? 9.863 -15.153 14.012 1.00 43.69 200 GLY A CA 1
ATOM 1539 C C . GLY A 1 200 ? 11.080 -14.562 13.288 1.00 43.69 200 GLY A C 1
ATOM 1540 O O . GLY A 1 200 ? 11.323 -13.361 13.355 1.00 43.69 200 GLY A O 1
ATOM 1541 N N . ARG A 1 201 ? 11.840 -15.388 12.569 1.00 41.75 201 ARG A N 1
ATOM 1542 C CA . ARG A 1 201 ? 12.900 -14.964 11.658 1.00 41.75 201 ARG A CA 1
ATOM 1543 C C . ARG A 1 201 ? 12.309 -15.030 10.263 1.00 41.75 201 ARG A C 1
ATOM 1545 O O . ARG A 1 201 ? 12.041 -16.127 9.772 1.00 41.75 201 ARG A O 1
ATOM 1552 N N . GLY A 1 202 ? 12.045 -13.875 9.654 1.00 39.66 202 GLY A N 1
ATOM 1553 C CA . GLY A 1 202 ? 11.720 -13.834 8.234 1.00 39.66 202 GLY A CA 1
ATOM 1554 C C . GLY A 1 202 ? 12.757 -14.670 7.491 1.00 39.66 202 GLY A C 1
ATOM 1555 O O . GLY A 1 202 ? 13.951 -14.534 7.756 1.00 39.66 202 GLY A O 1
ATOM 1556 N N . ARG A 1 203 ? 12.317 -15.585 6.621 1.00 37.16 203 ARG A N 1
ATOM 1557 C CA . ARG A 1 203 ? 13.250 -16.198 5.675 1.00 37.16 203 ARG A CA 1
ATOM 1558 C C . ARG A 1 203 ? 13.877 -15.038 4.916 1.00 37.16 203 ARG A C 1
ATOM 1560 O O . ARG A 1 203 ? 13.171 -14.337 4.191 1.00 37.16 203 ARG A O 1
ATOM 1567 N N . HIS A 1 204 ? 15.164 -14.810 5.149 1.00 35.69 204 HIS A N 1
ATOM 1568 C CA . HIS A 1 204 ? 16.005 -14.047 4.249 1.00 35.69 204 HIS A CA 1
ATOM 1569 C C . HIS A 1 204 ? 15.851 -14.742 2.889 1.00 35.69 204 HIS A C 1
ATOM 1571 O O . HIS A 1 204 ? 16.317 -15.863 2.695 1.00 35.69 204 HIS A O 1
ATOM 1577 N N . LEU A 1 205 ? 15.020 -14.175 2.012 1.00 40.72 205 LEU A N 1
ATOM 1578 C CA . LEU A 1 205 ? 14.980 -14.583 0.615 1.00 40.72 205 LEU A CA 1
ATOM 1579 C C . LEU A 1 205 ? 16.300 -14.068 0.042 1.00 40.72 205 LEU A C 1
ATOM 1581 O O . LEU A 1 205 ? 16.538 -12.864 0.047 1.00 40.72 205 LEU A O 1
ATOM 1585 N N . SER A 1 206 ? 17.141 -15.020 -0.350 1.00 37.91 206 SER A N 1
ATOM 1586 C CA . SER A 1 206 ? 18.605 -14.987 -0.352 1.00 37.91 206 SER A CA 1
ATOM 1587 C C . SER A 1 206 ? 19.200 -15.140 1.053 1.00 37.91 206 SER A C 1
ATOM 1589 O O . SER A 1 206 ? 19.137 -14.186 1.841 1.00 37.91 206 SER A O 1
ATOM 1591 N N . PRO A 1 207 ? 19.845 -16.279 1.386 1.00 37.94 207 PRO A N 1
ATOM 1592 C CA . PRO A 1 207 ? 21.007 -16.148 2.243 1.00 37.94 207 PRO A CA 1
ATOM 1593 C C . PRO A 1 207 ? 21.904 -15.159 1.492 1.00 37.94 207 PRO A C 1
ATOM 1595 O O . PRO A 1 207 ? 22.186 -15.339 0.307 1.00 37.94 207 PRO A O 1
ATOM 1598 N N . PHE A 1 208 ? 22.255 -14.045 2.121 1.00 42.34 208 PHE A N 1
ATOM 1599 C CA . PHE A 1 208 ? 23.541 -13.461 1.787 1.00 42.34 208 PHE A CA 1
ATOM 1600 C C . PHE A 1 208 ? 24.515 -14.574 2.164 1.00 42.34 208 PHE A C 1
ATOM 1602 O O . PHE A 1 208 ? 24.788 -14.775 3.345 1.00 42.34 208 PHE A O 1
ATOM 1609 N N . LEU A 1 209 ? 24.878 -15.413 1.194 1.00 50.22 209 LEU A N 1
ATOM 1610 C CA . LEU A 1 209 ? 26.150 -16.096 1.295 1.00 50.22 209 LEU A CA 1
ATOM 1611 C C . LEU A 1 209 ? 27.149 -14.952 1.474 1.00 50.22 209 LEU A C 1
ATOM 1613 O O . LEU A 1 209 ? 27.029 -13.946 0.766 1.00 50.22 209 LEU A O 1
ATOM 1617 N N . ASP A 1 210 ? 28.005 -15.034 2.492 1.00 55.72 210 ASP A N 1
ATOM 1618 C CA . ASP A 1 210 ? 29.054 -14.037 2.701 1.00 55.72 210 ASP A CA 1
ATOM 1619 C C . ASP A 1 210 ? 29.706 -13.750 1.343 1.00 55.72 210 ASP A C 1
ATOM 1621 O O . ASP A 1 210 ? 29.989 -14.692 0.598 1.00 55.72 210 ASP A O 1
ATOM 1625 N N . GLU A 1 211 ? 29.835 -12.472 0.966 1.00 63.72 211 GLU A N 1
ATOM 1626 C CA . GLU A 1 211 ? 30.410 -12.125 -0.335 1.00 63.72 211 GLU A CA 1
ATOM 1627 C C . GLU A 1 211 ? 31.766 -12.836 -0.450 1.00 63.72 211 GLU A C 1
ATOM 1629 O O . GLU A 1 211 ? 32.608 -12.676 0.439 1.00 63.72 211 GLU A O 1
ATOM 1634 N N . PRO A 1 212 ? 31.967 -13.683 -1.471 1.00 78.94 212 PRO A N 1
ATOM 1635 C CA . PRO A 1 212 ? 33.181 -14.468 -1.577 1.00 78.94 212 PRO A CA 1
ATOM 1636 C C . PRO A 1 212 ? 34.359 -13.515 -1.742 1.00 78.94 212 PRO A C 1
ATOM 1638 O O . PRO A 1 212 ? 34.345 -12.628 -2.600 1.00 78.94 212 PRO A O 1
ATOM 1641 N N . THR A 1 213 ? 35.382 -13.698 -0.915 1.00 84.88 213 THR A N 1
ATOM 1642 C CA . THR A 1 213 ? 36.621 -12.933 -1.013 1.00 84.88 213 THR A CA 1
ATOM 1643 C C . THR A 1 213 ? 37.737 -13.820 -1.533 1.00 84.88 213 THR A C 1
ATOM 1645 O O . THR A 1 213 ? 37.764 -15.018 -1.276 1.00 84.88 213 THR A O 1
ATOM 1648 N N . TYR A 1 214 ? 38.660 -13.236 -2.289 1.00 89.75 214 TYR A N 1
ATOM 1649 C CA . TYR A 1 214 ? 39.848 -13.907 -2.799 1.00 89.75 214 TYR A CA 1
ATOM 1650 C C . TYR A 1 214 ? 41.083 -13.046 -2.558 1.00 89.75 214 TYR A C 1
ATOM 1652 O O . TYR A 1 214 ? 41.033 -11.823 -2.682 1.00 89.75 214 TYR A O 1
ATOM 1660 N N . ILE A 1 215 ? 42.209 -13.684 -2.237 1.00 90.44 215 ILE A N 1
ATOM 1661 C CA . ILE A 1 215 ? 43.500 -13.009 -2.082 1.00 90.44 215 ILE A CA 1
ATOM 1662 C C . ILE A 1 215 ? 44.250 -13.120 -3.404 1.00 90.44 215 ILE A C 1
ATOM 1664 O O . ILE A 1 215 ? 44.686 -14.209 -3.774 1.00 90.44 215 ILE A O 1
ATOM 1668 N N . CYS A 1 216 ? 44.447 -11.992 -4.085 1.00 85.75 216 CYS A N 1
ATOM 1669 C CA . CYS A 1 216 ? 45.185 -11.949 -5.342 1.00 85.75 216 CYS A CA 1
ATOM 1670 C C . CYS A 1 216 ? 46.592 -12.546 -5.182 1.00 85.75 216 CYS A C 1
ATOM 1672 O O . CYS A 1 216 ? 47.347 -12.170 -4.281 1.00 85.75 216 CYS A O 1
ATOM 1674 N N . GLU A 1 217 ? 46.989 -13.438 -6.088 1.00 85.69 217 GLU A N 1
ATOM 1675 C CA . GLU A 1 217 ? 48.304 -14.086 -6.016 1.00 85.69 217 GLU A CA 1
ATOM 1676 C C . GLU A 1 217 ? 49.449 -13.125 -6.351 1.00 85.69 217 GLU A C 1
ATOM 1678 O O . GLU A 1 217 ? 50.563 -13.287 -5.855 1.00 85.69 217 GLU A O 1
ATOM 1683 N N . HIS A 1 218 ? 49.159 -12.086 -7.139 1.00 87.62 218 HIS A N 1
ATOM 1684 C CA . HIS A 1 218 ? 50.141 -11.101 -7.574 1.00 87.62 218 HIS A CA 1
ATOM 1685 C C . HIS A 1 218 ? 50.405 -10.015 -6.524 1.00 87.62 218 HIS A C 1
ATOM 1687 O O . HIS A 1 218 ? 51.537 -9.845 -6.073 1.00 87.62 218 HIS A O 1
ATOM 1693 N N . CYS A 1 219 ? 49.372 -9.263 -6.129 1.00 87.44 219 CYS A N 1
ATOM 1694 C CA . CYS A 1 219 ? 49.530 -8.125 -5.216 1.00 87.44 219 CYS A CA 1
ATOM 1695 C C . CYS A 1 219 ? 49.202 -8.444 -3.754 1.00 87.44 219 CYS A C 1
ATOM 1697 O O . CYS A 1 219 ? 49.451 -7.600 -2.897 1.00 87.44 219 CYS A O 1
ATOM 1699 N N . ARG A 1 220 ? 48.683 -9.647 -3.463 1.00 89.62 220 ARG A N 1
ATOM 1700 C CA . ARG A 1 220 ? 48.294 -10.102 -2.116 1.00 89.62 220 ARG A CA 1
ATOM 1701 C C . ARG A 1 220 ? 47.142 -9.324 -1.478 1.00 89.62 220 ARG A C 1
ATOM 1703 O O . ARG A 1 220 ? 46.896 -9.512 -0.289 1.00 89.62 220 ARG A O 1
ATOM 1710 N N . GLU A 1 221 ? 46.430 -8.511 -2.252 1.00 89.56 221 GLU A N 1
ATOM 1711 C CA . GLU A 1 221 ? 45.238 -7.810 -1.782 1.00 89.56 221 GLU A CA 1
ATOM 1712 C C . GLU A 1 221 ? 44.015 -8.732 -1.804 1.00 89.56 221 GLU A C 1
ATOM 1714 O O . GLU A 1 221 ? 43.830 -9.513 -2.744 1.00 89.56 221 GLU A O 1
ATOM 1719 N N . GLU A 1 222 ? 43.183 -8.623 -0.773 1.00 88.06 222 GLU A N 1
ATOM 1720 C CA . GLU A 1 222 ? 41.890 -9.295 -0.695 1.00 88.06 222 GLU A CA 1
ATOM 1721 C C . GLU A 1 222 ? 40.825 -8.483 -1.443 1.00 88.06 222 GLU A C 1
ATOM 1723 O O . GLU A 1 222 ? 40.687 -7.278 -1.231 1.00 88.06 222 GLU A O 1
ATOM 1728 N N . PHE A 1 223 ? 40.055 -9.130 -2.315 1.00 84.31 223 PHE A N 1
ATOM 1729 C CA . PHE A 1 223 ? 38.933 -8.498 -3.003 1.00 84.31 223 PHE A CA 1
ATOM 1730 C C . PHE A 1 223 ? 37.704 -9.404 -3.021 1.00 84.31 223 PHE A C 1
ATOM 1732 O O . PHE A 1 223 ? 37.825 -10.627 -3.058 1.00 84.31 223 PHE A O 1
ATOM 1739 N N . ALA A 1 224 ? 36.521 -8.788 -2.994 1.00 85.38 224 ALA A N 1
ATOM 1740 C CA . ALA A 1 224 ? 35.242 -9.475 -3.120 1.00 85.38 224 ALA A CA 1
ATOM 1741 C C . ALA A 1 224 ? 34.782 -9.506 -4.584 1.00 85.38 224 ALA A C 1
ATOM 1743 O O . ALA A 1 224 ? 35.046 -8.566 -5.338 1.00 85.38 224 ALA A O 1
ATOM 1744 N N . PHE A 1 225 ? 34.079 -10.565 -4.975 1.00 80.44 225 PHE A N 1
ATOM 1745 C CA . PHE A 1 225 ? 33.517 -10.729 -6.319 1.00 80.44 225 PHE A CA 1
ATOM 1746 C C . PHE A 1 225 ? 32.081 -11.264 -6.251 1.00 80.44 225 PHE A C 1
ATOM 1748 O O . PHE A 1 225 ? 31.628 -11.755 -5.218 1.00 80.44 225 PHE A O 1
ATOM 1755 N N . GLN A 1 226 ? 31.318 -11.118 -7.334 1.00 72.00 226 GLN A N 1
ATOM 1756 C CA . GLN A 1 226 ? 29.921 -11.555 -7.363 1.00 72.00 226 GLN A CA 1
ATOM 1757 C C . GLN A 1 226 ? 29.820 -13.001 -7.855 1.00 72.00 226 GLN A C 1
ATOM 1759 O O . GLN A 1 226 ? 30.313 -13.331 -8.928 1.00 72.00 226 GLN A O 1
ATOM 1764 N N . LEU A 1 227 ? 29.141 -13.857 -7.087 1.00 71.12 227 LEU A N 1
ATOM 1765 C CA . LEU A 1 227 ? 28.785 -15.211 -7.512 1.00 71.12 227 LEU A CA 1
ATOM 1766 C C . LEU A 1 227 ? 27.353 -15.246 -8.040 1.00 71.12 227 LEU A C 1
ATOM 1768 O O . LEU A 1 227 ? 26.404 -14.970 -7.307 1.00 71.12 227 LEU A O 1
ATOM 1772 N N . GLU A 1 228 ? 27.189 -15.675 -9.288 1.00 58.44 228 GLU A N 1
ATOM 1773 C CA . GLU A 1 228 ? 25.889 -16.043 -9.851 1.00 58.44 228 GLU A CA 1
ATOM 1774 C C . GLU A 1 228 ? 25.725 -17.576 -9.836 1.00 58.44 228 GLU A C 1
ATOM 1776 O O . GLU A 1 228 ? 25.795 -18.215 -10.884 1.00 58.44 228 GLU A O 1
ATOM 1781 N N . LEU A 1 229 ? 25.534 -18.209 -8.666 1.00 56.66 229 LEU A N 1
ATOM 1782 C CA . LEU A 1 229 ? 25.375 -19.674 -8.585 1.00 56.66 229 LEU A CA 1
ATOM 1783 C C . LEU A 1 229 ? 24.340 -20.205 -7.577 1.00 56.66 229 LEU A C 1
ATOM 1785 O O . LEU A 1 229 ? 23.973 -19.549 -6.606 1.00 56.66 229 LEU A O 1
ATOM 1789 N N . LEU A 1 230 ? 23.897 -21.442 -7.854 1.00 53.47 230 LEU A N 1
ATOM 1790 C CA . LEU A 1 230 ? 23.036 -22.316 -7.043 1.00 53.47 230 LEU A CA 1
ATOM 1791 C C . LEU A 1 230 ? 23.873 -23.306 -6.202 1.00 53.47 230 LEU A C 1
ATOM 1793 O O . LEU A 1 230 ? 24.936 -23.742 -6.639 1.00 53.47 230 LEU A O 1
ATOM 1797 N N . ASP A 1 231 ? 23.345 -23.692 -5.035 1.00 50.78 231 ASP A N 1
ATOM 1798 C CA . ASP A 1 231 ? 23.973 -24.567 -4.029 1.00 50.78 231 ASP A CA 1
ATOM 1799 C C . ASP A 1 231 ? 24.560 -25.887 -4.583 1.00 50.78 231 ASP A C 1
ATOM 1801 O O . ASP A 1 231 ? 23.921 -26.593 -5.368 1.00 50.78 231 ASP A O 1
ATOM 1805 N N . GLY A 1 232 ? 25.737 -26.279 -4.070 1.00 52.97 232 GLY A N 1
ATOM 1806 C CA . GLY A 1 232 ? 26.316 -27.623 -4.235 1.00 52.97 232 GLY A CA 1
ATOM 1807 C C . GLY A 1 232 ? 27.254 -27.825 -5.431 1.00 52.97 232 GLY A C 1
ATOM 1808 O O . GLY A 1 232 ? 27.461 -28.968 -5.844 1.00 52.97 232 GLY A O 1
ATOM 1809 N N . ALA A 1 233 ? 27.808 -26.747 -5.991 1.00 61.25 233 ALA A N 1
ATOM 1810 C CA . ALA A 1 233 ? 28.708 -26.780 -7.142 1.00 61.25 233 ALA A CA 1
ATOM 1811 C C . ALA A 1 233 ? 30.119 -26.269 -6.799 1.00 61.25 233 ALA A C 1
ATOM 1813 O O . ALA A 1 233 ? 30.285 -25.345 -6.003 1.00 61.25 233 ALA A O 1
ATOM 1814 N N . THR A 1 234 ? 31.124 -26.859 -7.448 1.00 71.62 234 THR A N 1
ATOM 1815 C CA . THR A 1 234 ? 32.464 -26.280 -7.599 1.00 71.62 234 THR A CA 1
ATOM 1816 C C . THR A 1 234 ? 32.503 -25.539 -8.934 1.00 71.62 234 THR A C 1
ATOM 1818 O O . THR A 1 234 ? 32.078 -26.101 -9.947 1.00 71.62 234 THR A O 1
ATOM 1821 N N . GLN A 1 235 ? 33.005 -24.305 -8.958 1.00 76.38 235 GLN A N 1
ATOM 1822 C CA . GLN A 1 235 ? 33.141 -23.514 -10.184 1.00 76.38 235 GLN A CA 1
ATOM 1823 C C . GLN A 1 235 ? 34.515 -22.854 -10.268 1.00 76.38 235 GLN A C 1
ATOM 1825 O O . GLN A 1 235 ? 35.035 -22.360 -9.273 1.00 76.38 235 GLN A O 1
ATOM 1830 N N . GLU A 1 236 ? 35.072 -22.821 -11.475 1.00 82.50 236 GLU A N 1
ATOM 1831 C CA . GLU A 1 236 ? 36.236 -22.007 -11.821 1.00 82.50 236 GLU A CA 1
ATOM 1832 C C . GLU A 1 236 ? 35.769 -20.679 -12.438 1.00 82.50 236 GLU A C 1
ATOM 1834 O O . GLU A 1 236 ? 34.914 -20.663 -13.330 1.00 82.50 236 GLU A O 1
ATOM 1839 N N . LEU A 1 237 ? 36.320 -19.570 -11.949 1.00 84.44 237 LEU A N 1
ATOM 1840 C CA . LEU A 1 237 ? 36.038 -18.208 -12.399 1.00 84.44 237 LEU A CA 1
ATOM 1841 C C . LEU A 1 237 ? 37.340 -17.496 -12.762 1.00 84.44 237 LEU A C 1
ATOM 1843 O O . LEU A 1 237 ? 38.393 -17.797 -12.204 1.00 84.44 237 LEU A O 1
ATOM 1847 N N . ILE A 1 238 ? 37.258 -16.531 -13.678 1.00 86.38 238 ILE A N 1
ATOM 1848 C CA . ILE A 1 238 ? 38.368 -15.632 -14.001 1.00 86.38 238 ILE A CA 1
ATOM 1849 C C . ILE A 1 238 ? 37.943 -14.222 -13.606 1.00 86.38 238 ILE A C 1
ATOM 1851 O O . ILE A 1 238 ? 37.031 -13.673 -14.216 1.00 86.38 238 ILE A O 1
ATOM 1855 N N . GLU A 1 239 ? 38.609 -13.656 -12.602 1.00 87.12 239 GLU A N 1
ATOM 1856 C CA . GLU A 1 239 ? 38.330 -12.315 -12.080 1.00 87.12 239 GLU A CA 1
ATOM 1857 C C . GLU A 1 239 ? 39.585 -11.440 -12.129 1.00 87.12 239 GLU A C 1
ATOM 1859 O O . GLU A 1 239 ? 40.686 -11.858 -11.750 1.00 87.12 239 GLU A O 1
ATOM 1864 N N . GLU A 1 240 ? 39.430 -10.199 -12.583 1.00 88.88 240 GLU A N 1
ATOM 1865 C CA . GLU A 1 240 ? 40.512 -9.217 -12.611 1.00 88.88 240 GLU A CA 1
ATOM 1866 C C . GLU A 1 240 ? 40.661 -8.566 -11.230 1.00 88.88 240 GLU A C 1
ATOM 1868 O O . GLU A 1 240 ? 39.708 -8.021 -10.674 1.00 88.88 240 GLU A O 1
ATOM 1873 N N . CYS A 1 241 ? 41.870 -8.594 -10.661 1.00 86.25 241 CYS A N 1
ATOM 1874 C CA . CYS A 1 241 ? 42.124 -7.924 -9.392 1.00 86.25 241 CYS A CA 1
ATOM 1875 C C . CYS A 1 241 ? 41.933 -6.405 -9.559 1.00 86.25 241 CYS A C 1
ATOM 1877 O O . CYS A 1 241 ? 42.698 -5.785 -10.305 1.00 86.25 241 CYS A O 1
ATOM 1879 N N . PRO A 1 242 ? 41.032 -5.760 -8.797 1.00 86.25 242 PRO A N 1
ATOM 1880 C CA . PRO A 1 242 ? 40.742 -4.334 -8.959 1.00 86.25 242 PRO A CA 1
ATOM 1881 C C . PRO A 1 242 ? 41.918 -3.423 -8.575 1.00 86.25 242 PRO A C 1
ATOM 1883 O O . PRO A 1 242 ? 41.903 -2.231 -8.878 1.00 86.25 242 PRO A O 1
ATOM 1886 N N . VAL A 1 243 ? 42.933 -3.961 -7.889 1.00 88.56 243 VAL A N 1
ATOM 1887 C CA . VAL A 1 243 ? 44.109 -3.204 -7.443 1.00 88.56 243 VAL A CA 1
ATOM 1888 C C . VAL A 1 243 ? 45.248 -3.236 -8.455 1.00 88.56 243 VAL A C 1
ATOM 1890 O O . VAL A 1 243 ? 45.872 -2.204 -8.690 1.00 88.56 243 VAL A O 1
ATOM 1893 N N . CYS A 1 244 ? 45.548 -4.397 -9.041 1.00 87.94 244 CYS A N 1
ATOM 1894 C CA . CYS A 1 244 ? 46.709 -4.551 -9.928 1.00 87.94 244 CYS A CA 1
ATOM 1895 C C . CYS A 1 244 ? 46.364 -4.885 -11.384 1.00 87.94 244 CYS A C 1
ATOM 1897 O O . CYS A 1 244 ? 47.266 -4.874 -12.218 1.00 87.94 244 CYS A O 1
ATOM 1899 N N . GLY A 1 245 ? 45.097 -5.165 -11.699 1.00 86.69 245 GLY A N 1
ATOM 1900 C CA . GLY A 1 245 ? 44.645 -5.517 -13.047 1.00 86.69 245 GLY A CA 1
ATOM 1901 C C . GLY A 1 245 ? 45.046 -6.922 -13.507 1.00 86.69 245 GLY A C 1
ATOM 1902 O O . GLY A 1 245 ? 44.928 -7.249 -14.682 1.00 86.69 245 GLY A O 1
ATOM 1903 N N . GLN A 1 246 ? 45.571 -7.759 -12.607 1.00 88.31 246 GLN A N 1
ATOM 1904 C CA . GLN A 1 246 ? 45.955 -9.129 -12.937 1.00 88.31 246 GLN A CA 1
ATOM 1905 C C . GLN A 1 246 ? 44.722 -10.038 -12.941 1.00 88.31 246 GLN A C 1
ATOM 1907 O O . GLN A 1 246 ? 43.970 -10.050 -11.965 1.00 88.31 246 GLN A O 1
ATOM 1912 N N . GLU A 1 247 ? 44.555 -10.839 -13.992 1.00 89.62 247 GLU A N 1
ATOM 1913 C CA . GLU A 1 247 ? 43.563 -11.918 -14.030 1.00 89.62 247 GLU A CA 1
ATOM 1914 C C . GLU A 1 247 ? 43.934 -13.017 -13.025 1.00 89.62 247 GLU A C 1
ATOM 1916 O O . GLU A 1 247 ? 45.063 -13.515 -13.017 1.00 89.62 247 GLU A O 1
ATOM 1921 N N . ASN A 1 248 ? 42.977 -13.404 -12.183 1.00 84.75 248 ASN A N 1
ATOM 1922 C CA . ASN A 1 248 ? 43.103 -14.499 -11.229 1.00 84.75 248 ASN A CA 1
ATOM 1923 C C . ASN A 1 248 ? 42.113 -15.595 -11.612 1.00 84.75 248 ASN A C 1
ATOM 1925 O O . ASN A 1 248 ? 40.934 -15.317 -11.830 1.00 84.75 248 ASN A O 1
ATOM 1929 N N . ARG A 1 249 ? 42.589 -16.840 -11.652 1.00 88.38 249 ARG A N 1
ATOM 1930 C CA . ARG A 1 249 ? 41.732 -18.021 -11.766 1.00 88.38 249 ARG A CA 1
ATOM 1931 C C . ARG A 1 249 ? 41.374 -18.497 -10.371 1.00 88.38 249 ARG A C 1
ATOM 1933 O O . ARG A 1 249 ? 42.259 -18.854 -9.598 1.00 88.38 249 ARG A O 1
ATOM 1940 N N . ILE A 1 250 ? 40.090 -18.452 -10.051 1.00 87.56 250 ILE A N 1
ATOM 1941 C CA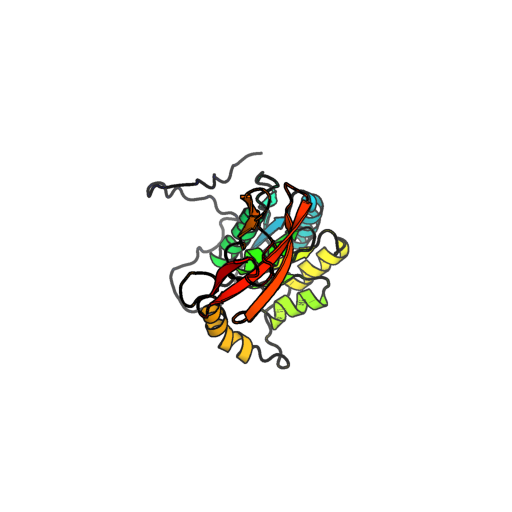 . ILE A 1 250 ? 39.573 -18.681 -8.708 1.00 87.56 250 ILE A CA 1
ATOM 1942 C C . ILE A 1 250 ? 38.685 -19.917 -8.747 1.00 87.56 250 ILE A C 1
ATOM 1944 O O . ILE A 1 250 ? 37.671 -19.945 -9.444 1.00 87.56 250 ILE A O 1
ATOM 1948 N N . LEU A 1 251 ? 39.052 -20.930 -7.968 1.00 87.00 251 LEU A N 1
ATOM 1949 C CA . LEU A 1 251 ? 38.200 -22.071 -7.676 1.00 87.00 251 LEU A CA 1
ATOM 1950 C C . LEU A 1 251 ? 37.310 -21.729 -6.484 1.00 87.00 251 LEU A C 1
ATOM 1952 O O . LEU A 1 251 ? 37.810 -21.399 -5.408 1.00 87.00 251 LEU A O 1
ATOM 1956 N N . VAL A 1 252 ? 35.999 -21.829 -6.671 1.00 85.50 252 VAL A N 1
ATOM 1957 C CA . VAL A 1 252 ? 34.992 -21.585 -5.640 1.00 85.50 252 VAL A CA 1
ATOM 1958 C C . VAL A 1 252 ? 34.279 -22.888 -5.311 1.00 85.50 252 VAL A C 1
ATOM 1960 O O . VAL A 1 252 ? 33.718 -23.539 -6.193 1.00 85.50 252 VAL A O 1
ATOM 1963 N N . GLU A 1 253 ? 34.272 -23.253 -4.033 1.00 82.94 253 GLU A N 1
ATOM 1964 C CA . GLU A 1 253 ? 33.563 -24.416 -3.502 1.00 82.94 253 GLU A CA 1
ATOM 1965 C C . GLU A 1 253 ? 32.480 -23.969 -2.517 1.00 82.94 253 GLU A C 1
ATOM 1967 O O . GLU A 1 253 ? 32.765 -23.240 -1.565 1.00 82.94 253 GLU A O 1
ATOM 1972 N N . ILE A 1 254 ? 31.244 -24.434 -2.729 1.00 78.69 254 ILE A N 1
ATOM 1973 C CA . ILE A 1 254 ? 30.111 -24.202 -1.824 1.00 78.69 254 ILE A CA 1
ATOM 1974 C C . ILE A 1 254 ? 29.729 -25.535 -1.179 1.00 78.69 254 ILE A C 1
ATOM 1976 O O . ILE A 1 254 ? 29.302 -26.465 -1.869 1.00 78.69 254 ILE A O 1
ATOM 1980 N N . ASP A 1 255 ? 29.886 -25.647 0.141 1.00 70.31 255 ASP A N 1
ATOM 1981 C CA . ASP A 1 255 ? 29.532 -26.879 0.852 1.00 70.31 255 ASP A CA 1
ATOM 1982 C C . ASP A 1 255 ? 28.011 -27.055 1.033 1.00 70.31 255 ASP A C 1
ATOM 1984 O O . ASP A 1 255 ? 27.203 -26.166 0.763 1.00 70.31 255 ASP A O 1
ATOM 1988 N N . ALA A 1 256 ? 27.594 -28.232 1.511 1.00 64.44 256 ALA A N 1
ATOM 1989 C CA . ALA A 1 256 ? 26.180 -28.562 1.720 1.00 64.44 256 ALA A CA 1
ATOM 1990 C C . ALA A 1 256 ? 25.492 -27.715 2.814 1.00 64.44 256 ALA A C 1
ATOM 1992 O O . ALA A 1 256 ? 24.282 -27.837 3.015 1.00 64.44 256 ALA A O 1
ATOM 1993 N N . GLN A 1 257 ? 26.252 -26.901 3.552 1.00 63.28 257 GLN A N 1
ATOM 1994 C CA . GLN A 1 257 ? 25.773 -25.945 4.545 1.00 63.28 257 GLN A CA 1
ATOM 1995 C C . GLN A 1 257 ? 25.815 -24.494 4.024 1.00 63.28 257 GLN A C 1
ATOM 1997 O O . GLN A 1 257 ? 25.373 -23.597 4.743 1.00 63.28 257 GLN A O 1
ATOM 2002 N N . GLY A 1 258 ? 26.284 -24.269 2.789 1.00 64.19 258 GLY A N 1
ATOM 2003 C CA . GLY A 1 258 ? 26.390 -22.959 2.148 1.00 64.19 258 GLY A CA 1
ATOM 2004 C C . GLY A 1 258 ? 27.669 -22.188 2.489 1.00 64.19 258 GLY A C 1
ATOM 2005 O O . GLY A 1 258 ? 27.731 -20.993 2.221 1.00 64.19 258 GLY A O 1
ATOM 2006 N N . ALA A 1 259 ? 28.685 -22.809 3.096 1.00 73.12 259 ALA A N 1
ATOM 2007 C CA . ALA A 1 259 ? 29.952 -22.121 3.336 1.00 73.12 259 ALA A CA 1
ATOM 2008 C C . ALA A 1 259 ? 30.775 -22.049 2.042 1.00 73.12 259 ALA A C 1
ATOM 2010 O O . ALA A 1 259 ? 30.971 -23.068 1.374 1.00 73.12 259 ALA A O 1
ATOM 2011 N N . ILE A 1 260 ? 31.276 -20.852 1.720 1.00 81.25 260 ILE A N 1
ATOM 2012 C CA . ILE A 1 260 ? 32.097 -20.606 0.531 1.00 81.25 260 ILE A CA 1
ATOM 2013 C C . ILE A 1 260 ? 33.580 -20.734 0.879 1.00 81.25 260 ILE A C 1
ATOM 2015 O O . ILE A 1 260 ? 34.050 -20.199 1.885 1.00 81.25 260 ILE A O 1
ATOM 2019 N N . ARG A 1 261 ? 34.334 -21.423 0.024 1.00 84.00 261 ARG A N 1
ATOM 2020 C CA . ARG A 1 261 ? 35.798 -21.452 0.049 1.00 84.00 261 ARG A CA 1
ATOM 2021 C C . ARG A 1 261 ? 36.328 -21.062 -1.317 1.00 84.00 261 ARG A C 1
ATOM 2023 O O . ARG A 1 261 ? 35.819 -21.535 -2.328 1.00 84.00 261 ARG A O 1
ATOM 2030 N N . THR A 1 262 ? 37.365 -20.235 -1.329 1.00 86.38 262 THR A N 1
ATOM 2031 C CA . THR A 1 262 ? 38.057 -19.826 -2.552 1.00 86.38 262 THR A CA 1
ATOM 2032 C C . THR A 1 262 ? 39.514 -20.264 -2.503 1.00 86.38 262 THR A C 1
ATOM 2034 O O . THR A 1 262 ? 40.184 -20.064 -1.485 1.00 86.38 262 THR A O 1
ATOM 2037 N N . SER A 1 263 ? 40.036 -20.794 -3.599 1.00 86.12 263 SER A N 1
ATOM 2038 C CA . SER A 1 263 ? 41.460 -21.102 -3.753 1.00 86.12 263 SER A CA 1
ATOM 2039 C C . SER A 1 263 ? 41.942 -20.764 -5.158 1.00 86.12 263 SER A C 1
ATOM 2041 O O . SER A 1 263 ? 41.145 -20.743 -6.092 1.00 86.12 263 SER A O 1
ATOM 2043 N N . GLY A 1 264 ? 43.241 -20.502 -5.310 1.00 81.12 264 GLY A N 1
ATOM 2044 C CA . GLY A 1 264 ? 43.862 -20.412 -6.632 1.00 81.12 264 GLY A CA 1
ATOM 2045 C C . GLY A 1 264 ? 43.870 -21.777 -7.319 1.00 81.12 264 GLY A C 1
ATOM 2046 O O . GLY A 1 264 ? 43.853 -22.812 -6.643 1.00 81.12 264 GLY A O 1
ATOM 2047 N N . ASP A 1 265 ? 43.862 -21.782 -8.650 1.00 65.88 265 ASP A N 1
ATOM 2048 C CA . ASP A 1 265 ? 44.001 -23.001 -9.449 1.00 65.88 265 ASP A CA 1
ATOM 2049 C C . ASP A 1 265 ? 45.385 -23.651 -9.204 1.00 65.88 265 ASP A C 1
ATOM 2051 O O . ASP A 1 265 ? 46.412 -23.042 -9.521 1.00 65.88 265 ASP A O 1
ATOM 2055 N N . PRO A 1 266 ? 45.458 -24.876 -8.645 1.00 54.06 266 PRO A N 1
ATOM 2056 C CA . PRO A 1 266 ? 46.729 -25.545 -8.382 1.00 54.06 266 PRO A CA 1
ATOM 2057 C C . PRO A 1 266 ? 47.502 -25.939 -9.654 1.00 54.06 266 PRO A C 1
ATOM 2059 O O . PRO A 1 266 ? 48.701 -26.209 -9.553 1.00 54.06 266 PRO A O 1
ATOM 2062 N N . ASP A 1 267 ? 46.864 -25.971 -10.832 1.00 52.25 267 ASP A N 1
ATOM 2063 C CA . ASP A 1 267 ? 47.499 -26.383 -12.093 1.00 52.25 267 ASP A CA 1
ATOM 2064 C C . ASP A 1 267 ? 48.213 -25.237 -12.837 1.00 52.25 267 ASP A C 1
ATOM 2066 O O . ASP A 1 267 ? 48.901 -25.477 -13.836 1.00 52.25 267 ASP A O 1
ATOM 2070 N N . VAL A 1 268 ? 48.155 -23.999 -12.331 1.00 49.22 268 VAL A N 1
ATOM 2071 C CA . VAL A 1 268 ? 48.923 -22.865 -12.871 1.00 49.22 268 VAL A CA 1
ATOM 2072 C C . VAL A 1 268 ? 50.080 -22.535 -11.932 1.00 49.22 268 VAL A C 1
ATOM 2074 O O . VAL A 1 268 ? 50.101 -21.543 -11.213 1.00 49.22 268 VAL A O 1
ATOM 2077 N N . SER A 1 269 ? 51.093 -23.400 -11.952 1.00 37.25 269 SER A N 1
ATOM 2078 C CA . SER A 1 269 ? 52.419 -23.035 -11.448 1.00 37.25 269 SER A CA 1
ATOM 2079 C C . SER A 1 269 ? 53.023 -21.976 -12.379 1.00 37.25 269 SER A C 1
ATOM 2081 O O . SER A 1 269 ? 53.288 -22.273 -13.545 1.00 37.25 269 SER A O 1
ATOM 2083 N N . HIS A 1 270 ? 53.215 -20.752 -11.882 1.00 43.16 270 HIS A N 1
ATOM 2084 C CA . HIS A 1 270 ? 54.094 -19.761 -12.514 1.00 43.16 270 HIS A CA 1
ATOM 2085 C C . HIS A 1 270 ? 55.553 -20.236 -12.559 1.00 43.16 270 HIS A C 1
ATOM 2087 O O . HIS A 1 270 ? 56.013 -20.851 -11.568 1.00 43.16 270 HIS A O 1
#

Organism: NCBI:txid360056

Foldseek 3Di:
DDDADDDPDPDDDDDDPDPGDQLDDPPDDQDDDDDPDDDDPPDDDAAEEEEEEQPVCPVLVVLQCVLCVVVVHHYGYLHVNPDPNVPLLVSLCVQLVCCVSVSHQAYEYEYQQLPVSQVSSVVDPPADEDEDQALVRLQCSCAAVVHRYYTYHPNRHPSVRVSNSSNSNVVDHHHHDPVPPSVVCVVCVVVVVCVCPVPPDGPPPDPPLPQDWDQDPVPRDIDGDDDPDDADDWDWDWDQDPPPRDTFTWIWGQDPVGHIDIDGDPPDDD

pLDDT: mean 72.63, std 22.41, range [22.48, 97.94]

Sequence (270 aa):
MPVACWMLNRHTNRQSMRRSQPLFSANHPQPGDGGLRGAVHAGDSVMRVVMAADPAGQAYLEQLRSVIEEHGWEVCDLSAEGLPSDDWPTVVLSVGSLVVSGQADRGIVIGPTGNGEALVINRIPEIRCTVCWDSRSARVARQELDANVLALSRELVPAARARRIVATWLQRSFRPSTHHEPERFERRLPDLIALGNPNGRGRHLSPFLDEPTYICEHCREEFAFQLELLDGATQELIEECPVCGQENRILVEIDAQGAIRTSGDPDVSH

Secondary structure (DSSP, 8-state):
---PPPP---S--S-----PPPSS-S-SPPPPSS-------SS--PPEEEEEE-GGGHHHHHHHHHHHHHTT-EEEEGGGG---TT-HHHHHHHHHHHHHTTS-SEEEEEESSSHHHHHHHTTSTT--EEE-SSHHHHHHHHHTS--SEEEEETTTS-HHHHHHHHHHHHTPPP---SSS-HHHHHHHHHHHHHHT-SSSS---SS------EEE-TTT--EEE------SS-EEEEEEE-TTT--EEEEEEEE-TT--EEEEE-TT---

InterPro domains:
  IPR003500 Sugar-phosphate isomerase, RpiB/LacA/LacB family [PF02502] (49-180)
  IPR003500 Sugar-phosphate isomerase, RpiB/LacA/LacB family [PTHR30345] (44-180)
  IPR003500 Sugar-phosphate isomerase, RpiB/LacA/LacB family [TIGR00689] (49-180)
  IPR025990 Bacterial zinc ribbon domain [PF14255] (214-257)
  IPR036569 Sugar-phosphate isomerase, RpiB/LacA/LacB superfamily [G3DSA:3.40.1400.10] (38-193)
  IPR036569 Sugar-phosphate isomerase, RpiB/LacA/LacB superfamily [SSF89623] (43-181)